Protein AF-T0ZS09-F1 (afdb_monomer_lite)

pLDDT: mean 94.2, std 7.26, range [44.72, 98.56]

Organism: NCBI:txid410659

Structure (mmCIF, N/CA/C/O backbone):
data_AF-T0ZS09-F1
#
_entry.id   AF-T0ZS09-F1
#
loop_
_atom_site.group_PDB
_atom_site.id
_atom_site.type_symbol
_atom_site.label_atom_id
_atom_site.label_alt_id
_atom_site.label_comp_id
_atom_site.label_asym_id
_atom_site.label_entity_id
_atom_site.label_seq_id
_atom_site.pdbx_PDB_ins_code
_atom_site.Cartn_x
_atom_site.Cartn_y
_atom_site.Cartn_z
_atom_site.occupancy
_atom_site.B_iso_or_equiv
_atom_site.auth_seq_id
_atom_site.auth_comp_id
_atom_site.auth_asym_id
_atom_site.auth_atom_id
_atom_site.pdbx_PDB_model_num
ATOM 1 N N . VAL A 1 1 ? 6.793 15.818 32.623 1.00 53.91 1 VAL A N 1
ATOM 2 C CA . VAL A 1 1 ? 6.284 14.570 32.006 1.00 53.91 1 VAL A CA 1
ATOM 3 C C . VAL A 1 1 ? 4.944 14.275 32.657 1.00 53.91 1 VAL A C 1
ATOM 5 O O . VAL A 1 1 ? 4.914 14.221 33.874 1.00 53.91 1 VAL A O 1
ATOM 8 N N . ILE A 1 2 ? 3.844 14.203 31.898 1.00 61.25 2 ILE A N 1
ATOM 9 C CA . ILE A 1 2 ? 2.488 14.094 32.481 1.00 61.25 2 ILE A CA 1
ATOM 10 C C . ILE A 1 2 ? 2.175 12.653 32.954 1.00 61.25 2 ILE A C 1
ATOM 12 O O . ILE A 1 2 ? 1.256 12.464 33.736 1.00 61.25 2 ILE A O 1
ATOM 16 N N . THR A 1 3 ? 2.977 11.644 32.578 1.00 64.19 3 THR A N 1
ATOM 17 C CA . THR A 1 3 ? 2.824 10.238 33.018 1.00 64.19 3 THR A CA 1
ATOM 18 C C . THR A 1 3 ? 4.160 9.475 32.978 1.00 64.19 3 THR A C 1
ATOM 20 O O . THR A 1 3 ? 4.902 9.611 32.004 1.00 64.19 3 THR A O 1
ATOM 23 N N . HIS A 1 4 ? 4.465 8.623 33.964 1.00 81.06 4 HIS A N 1
ATOM 24 C CA . HIS A 1 4 ? 5.639 7.733 33.926 1.00 81.06 4 HIS A CA 1
ATOM 25 C C . HIS A 1 4 ? 5.288 6.360 33.325 1.00 81.06 4 HIS A C 1
ATOM 27 O O . HIS A 1 4 ? 4.384 5.689 33.809 1.00 81.06 4 HIS A O 1
ATOM 33 N N . GLY A 1 5 ? 6.036 5.934 32.300 1.00 87.31 5 GLY A N 1
ATOM 34 C CA . GLY A 1 5 ? 5.881 4.631 31.637 1.00 87.31 5 GLY A CA 1
ATOM 35 C C . GLY A 1 5 ? 5.038 4.686 30.358 1.00 87.31 5 GLY A C 1
ATOM 36 O O . GLY A 1 5 ? 3.997 5.337 30.315 1.00 87.31 5 GLY A O 1
ATOM 37 N N . ILE A 1 6 ? 5.491 3.989 29.308 1.00 87.31 6 ILE A N 1
ATOM 38 C CA . ILE A 1 6 ? 4.851 4.014 27.979 1.00 87.31 6 ILE A CA 1
ATOM 39 C C . ILE A 1 6 ? 3.415 3.483 28.048 1.00 87.31 6 ILE A C 1
ATOM 41 O O . ILE A 1 6 ? 2.504 4.149 27.568 1.00 87.31 6 ILE A O 1
ATOM 45 N N . ASN A 1 7 ? 3.193 2.336 28.697 1.00 89.62 7 ASN A N 1
ATOM 46 C CA . ASN A 1 7 ? 1.853 1.747 28.818 1.00 89.62 7 ASN A CA 1
ATOM 47 C C . ASN A 1 7 ? 0.893 2.689 29.549 1.00 89.62 7 ASN A C 1
ATOM 49 O O . ASN A 1 7 ? -0.185 2.985 29.051 1.00 89.62 7 ASN A O 1
ATOM 53 N N . HIS A 1 8 ? 1.343 3.254 30.671 1.00 88.56 8 HIS A N 1
ATOM 54 C CA . HIS A 1 8 ? 0.538 4.190 31.442 1.00 88.56 8 HIS A CA 1
ATOM 55 C C . HIS A 1 8 ? 0.205 5.463 30.649 1.00 88.56 8 HIS A C 1
ATOM 57 O O . HIS A 1 8 ? -0.913 5.965 30.729 1.00 88.56 8 HIS A O 1
ATOM 63 N N . ALA A 1 9 ? 1.137 5.960 29.828 1.00 91.31 9 ALA A N 1
ATOM 64 C CA . ALA A 1 9 ? 0.857 7.068 28.921 1.00 91.31 9 ALA A CA 1
ATOM 65 C C . ALA A 1 9 ? -0.264 6.718 27.924 1.00 91.31 9 ALA A C 1
ATOM 67 O O . ALA A 1 9 ? -1.176 7.521 27.742 1.00 91.31 9 ALA A O 1
ATOM 68 N N . TYR A 1 10 ? -0.242 5.527 27.318 1.00 88.50 10 TYR A N 1
ATOM 69 C CA . TYR A 1 10 ? -1.320 5.073 26.429 1.00 88.50 10 TYR A CA 1
ATOM 70 C C . TYR A 1 10 ? -2.658 4.914 27.160 1.00 88.50 10 TYR A C 1
ATOM 72 O O . TYR A 1 10 ? -3.688 5.331 26.628 1.00 88.50 10 TYR A O 1
ATOM 80 N N . ASP A 1 11 ? -2.643 4.371 28.376 1.00 89.12 11 ASP A N 1
ATOM 81 C CA . ASP A 1 11 ? -3.849 4.145 29.178 1.00 89.12 11 ASP A CA 1
ATOM 82 C C . ASP A 1 11 ? -4.503 5.452 29.647 1.00 89.12 11 ASP A C 1
ATOM 84 O O . ASP A 1 11 ? -5.718 5.504 29.819 1.00 89.12 11 ASP A O 1
ATOM 88 N N . VAL A 1 12 ? -3.723 6.524 29.817 1.00 91.00 12 VAL A N 1
ATOM 89 C CA . VAL A 1 12 ? -4.242 7.857 30.158 1.00 91.00 12 VAL A CA 1
ATOM 90 C C . VAL A 1 12 ? -4.680 8.614 28.906 1.00 91.00 12 VAL A C 1
ATOM 92 O O . VAL A 1 12 ? -5.813 9.091 28.819 1.00 91.00 12 VAL A O 1
ATOM 95 N N . TRP A 1 13 ? -3.797 8.734 27.912 1.00 91.69 13 TRP A N 1
ATOM 96 C CA . TRP A 1 13 ? -4.051 9.582 26.747 1.00 91.69 13 TRP A CA 1
ATOM 97 C C . TRP A 1 13 ? -5.030 8.963 25.753 1.00 91.69 13 TRP A C 1
ATOM 99 O O . TRP A 1 13 ? -5.804 9.698 25.144 1.00 91.69 13 TRP A O 1
ATOM 109 N N . GLY A 1 14 ? -5.041 7.637 25.597 1.00 90.62 14 GLY A N 1
ATOM 110 C CA . GLY A 1 14 ? -5.945 6.942 24.681 1.00 90.62 14 GLY A CA 1
ATOM 111 C C . GLY A 1 14 ? -7.415 7.248 24.982 1.00 90.62 14 GLY A C 1
ATOM 112 O O . GLY A 1 14 ? -8.078 7.857 24.139 1.00 90.62 14 GLY A O 1
ATOM 113 N N . PRO A 1 15 ? -7.919 6.908 26.186 1.00 91.00 15 PRO A N 1
ATOM 114 C CA . PRO A 1 15 ? -9.286 7.217 26.594 1.00 91.00 15 PRO A CA 1
ATOM 115 C C . PRO A 1 15 ? -9.597 8.717 26.577 1.00 91.00 15 PRO A C 1
ATOM 117 O O . PRO A 1 15 ? -10.685 9.104 26.148 1.00 91.00 15 PRO A O 1
ATOM 120 N N . ALA A 1 16 ? -8.655 9.572 26.999 1.00 92.88 16 ALA A N 1
ATOM 121 C CA . ALA A 1 16 ? -8.853 11.021 27.024 1.00 92.88 16 ALA A CA 1
ATOM 122 C C . ALA A 1 16 ? -9.089 11.592 25.617 1.00 92.88 16 ALA A C 1
ATOM 124 O O . ALA A 1 16 ? -10.059 12.319 25.398 1.00 92.88 16 ALA A O 1
ATOM 125 N N . LEU A 1 17 ? -8.253 11.216 24.645 1.00 93.94 17 LEU A N 1
ATOM 126 C CA . LEU A 1 17 ? -8.378 11.668 23.258 1.00 93.94 17 LEU A CA 1
ATOM 127 C C . LEU A 1 17 ? -9.632 11.103 22.581 1.00 93.94 17 LEU A C 1
ATOM 129 O O . LEU A 1 17 ? -10.321 11.838 21.871 1.00 93.94 17 LEU A O 1
ATOM 133 N N . THR A 1 18 ? -9.975 9.831 22.819 1.00 93.62 18 THR A N 1
ATOM 134 C CA . THR A 1 18 ? -11.220 9.260 22.280 1.00 93.62 18 THR A CA 1
ATOM 135 C C . THR A 1 18 ? -12.452 9.932 22.878 1.00 93.62 18 THR A C 1
ATOM 137 O O . THR A 1 18 ? -13.385 10.235 22.141 1.00 93.62 18 THR A O 1
ATOM 140 N N . SER A 1 19 ? -12.431 10.249 24.176 1.00 93.25 19 SER A N 1
ATOM 141 C CA . SER A 1 19 ? -13.531 10.949 24.855 1.00 93.25 19 SER A CA 1
ATOM 142 C C . SER A 1 19 ? -13.698 12.371 24.325 1.00 93.25 19 SER A C 1
ATOM 144 O O . SER A 1 19 ? -14.804 12.759 23.958 1.00 93.25 19 SER A O 1
ATOM 146 N N . LEU A 1 20 ? -12.595 13.118 24.196 1.00 95.56 20 LEU A N 1
ATOM 147 C CA . LEU A 1 20 ? -12.595 14.470 23.633 1.00 95.56 20 LEU A CA 1
ATOM 148 C C . LEU A 1 20 ? -13.153 14.500 22.201 1.00 95.56 20 LEU A C 1
ATOM 150 O O . LEU A 1 20 ? -13.873 15.422 21.833 1.00 95.56 20 LEU A O 1
ATOM 154 N N . GLY A 1 21 ? -12.840 13.482 21.395 1.00 94.62 21 GLY A N 1
ATOM 155 C CA . GLY A 1 21 ? -13.329 13.351 20.022 1.00 94.62 21 GLY A CA 1
ATOM 156 C C . GLY A 1 21 ? -14.714 12.708 19.877 1.00 94.62 21 GLY A C 1
ATOM 157 O O . GLY A 1 21 ? -15.137 12.478 18.740 1.00 94.62 21 GLY A O 1
ATOM 158 N N . GLY A 1 22 ? -15.389 12.352 20.979 1.00 95.50 22 GLY A N 1
ATOM 159 C CA . GLY A 1 22 ? -16.664 11.626 20.957 1.00 95.50 22 GLY A CA 1
ATOM 160 C C . GLY A 1 22 ? -16.578 10.270 20.245 1.00 95.50 22 GLY A C 1
ATOM 161 O O . GLY A 1 22 ? -17.514 9.864 19.557 1.00 95.50 22 GLY A O 1
ATOM 162 N N . LYS A 1 23 ? -15.424 9.600 20.323 1.00 93.25 23 LYS A N 1
ATOM 163 C CA . LYS A 1 23 ? -15.156 8.314 19.672 1.00 93.25 23 LYS A CA 1
ATOM 164 C C . LYS A 1 23 ? -15.232 7.180 20.682 1.00 93.25 23 LYS A C 1
ATOM 166 O O . LYS A 1 23 ? -14.638 7.243 21.752 1.00 93.25 23 LYS A O 1
ATOM 171 N N . THR A 1 24 ? -15.895 6.100 20.295 1.00 90.44 24 THR A N 1
ATOM 172 C CA . THR A 1 24 ? -15.851 4.834 21.027 1.00 90.44 24 THR A CA 1
ATOM 173 C C . THR A 1 24 ? -14.736 3.978 20.448 1.00 90.44 24 THR A C 1
ATOM 175 O O . THR A 1 24 ? -14.682 3.759 19.237 1.00 90.44 24 THR A O 1
ATOM 178 N N . ARG A 1 25 ? -13.830 3.496 21.303 1.00 87.75 25 ARG A N 1
ATOM 179 C CA . ARG A 1 25 ? -12.799 2.546 20.879 1.00 87.75 25 ARG A CA 1
ATOM 180 C C . ARG A 1 25 ? -13.477 1.238 20.438 1.00 87.75 25 ARG A C 1
ATOM 182 O O . ARG A 1 25 ? -14.275 0.704 21.209 1.00 87.75 25 ARG A O 1
ATOM 189 N N . PRO A 1 26 ? -13.183 0.713 19.237 1.00 89.62 26 PRO A N 1
ATOM 190 C CA . PRO A 1 26 ? -13.730 -0.567 18.809 1.00 89.62 26 PRO A CA 1
ATOM 191 C C . PRO A 1 26 ? -13.148 -1.720 19.640 1.00 89.62 26 PRO A C 1
ATOM 193 O O . PRO A 1 26 ? -12.049 -1.618 20.189 1.00 89.62 26 PRO A O 1
ATOM 196 N N . SER A 1 27 ? -13.887 -2.828 19.716 1.00 92.69 27 SER A N 1
ATOM 197 C CA . SER A 1 27 ? -13.395 -4.079 20.304 1.00 92.69 27 SER A CA 1
ATOM 198 C C . SER A 1 27 ? -12.191 -4.619 19.523 1.00 92.69 27 SER A C 1
ATOM 200 O O . SER A 1 27 ? -12.092 -4.408 18.314 1.00 92.69 27 SER A O 1
ATOM 202 N N . ASN A 1 28 ? -11.326 -5.399 20.177 1.00 90.75 28 ASN A N 1
ATOM 203 C CA . ASN A 1 28 ? -10.265 -6.150 19.492 1.00 90.75 28 ASN A CA 1
ATOM 204 C C . ASN A 1 28 ? -10.828 -7.170 18.481 1.00 90.75 28 ASN A C 1
ATOM 206 O O . ASN A 1 28 ? -10.127 -7.602 17.577 1.00 90.75 28 ASN A O 1
ATOM 210 N N . GLU A 1 29 ? -12.114 -7.504 18.585 1.00 94.19 29 GLU A N 1
ATOM 211 C CA . GLU A 1 29 ? -12.817 -8.395 17.659 1.00 94.19 29 GLU A CA 1
ATOM 212 C C . GLU A 1 29 ? -13.401 -7.667 16.435 1.00 94.19 29 GLU A C 1
ATOM 214 O O . GLU A 1 29 ? -13.995 -8.303 15.568 1.00 94.19 29 GLU A O 1
ATOM 219 N N . ALA A 1 30 ? -13.279 -6.336 16.363 1.00 92.69 30 ALA A N 1
ATOM 220 C CA . ALA A 1 30 ? -14.003 -5.525 15.384 1.00 92.69 30 ALA A CA 1
ATOM 221 C C . ALA A 1 30 ? -13.477 -5.640 13.946 1.00 92.69 30 ALA A C 1
ATOM 223 O O . ALA A 1 30 ? -14.202 -5.285 13.022 1.00 92.69 30 ALA A O 1
ATOM 224 N N . ALA A 1 31 ? -12.238 -6.100 13.752 1.00 91.50 31 ALA A N 1
ATOM 225 C CA . ALA A 1 31 ? -11.641 -6.262 12.429 1.00 91.50 31 ALA A CA 1
ATOM 226 C C . ALA A 1 31 ? -10.579 -7.375 12.426 1.00 91.50 31 ALA A C 1
ATOM 228 O O . ALA A 1 31 ? -9.928 -7.598 13.456 1.00 91.50 31 ALA A O 1
ATOM 229 N N . PRO A 1 32 ? -10.319 -8.030 11.277 1.00 92.56 32 PRO A N 1
ATOM 230 C CA . PRO A 1 32 ? -9.294 -9.068 11.169 1.00 92.56 32 PRO A CA 1
ATOM 231 C C . PRO A 1 32 ? -7.910 -8.619 11.653 1.00 92.56 32 PRO A C 1
ATOM 233 O O . PRO A 1 32 ? -7.224 -9.387 12.324 1.00 92.56 32 PRO A O 1
ATOM 236 N N . VAL A 1 33 ? -7.537 -7.364 11.377 1.00 94.56 33 VAL A N 1
ATOM 237 C CA . VAL A 1 33 ? -6.242 -6.780 11.773 1.00 94.56 33 VAL A CA 1
ATOM 238 C C . VAL A 1 33 ? -6.090 -6.540 13.278 1.00 94.56 33 VAL A C 1
ATOM 240 O O . VAL A 1 33 ? -4.971 -6.370 13.748 1.00 94.56 33 VAL A O 1
ATOM 243 N N . LEU A 1 34 ? -7.192 -6.511 14.033 1.00 94.12 34 LEU A N 1
ATOM 244 C CA . LEU A 1 34 ? -7.174 -6.368 15.494 1.00 94.12 34 LEU A CA 1
ATOM 245 C C . LEU A 1 34 ? -7.189 -7.727 16.205 1.00 94.12 34 LEU A C 1
ATOM 247 O O . LEU A 1 34 ? -6.655 -7.857 17.305 1.00 94.12 34 LEU A O 1
ATOM 251 N N . ARG A 1 35 ? -7.810 -8.724 15.568 1.00 95.62 35 ARG A N 1
ATOM 252 C CA . ARG A 1 35 ? -8.122 -10.021 16.171 1.00 95.62 35 ARG A CA 1
ATOM 253 C C . ARG A 1 35 ? -7.081 -11.095 15.884 1.00 95.62 35 ARG A C 1
ATOM 255 O O . ARG A 1 35 ? -6.846 -11.965 16.720 1.00 95.62 35 ARG A O 1
ATOM 262 N N . TYR A 1 36 ? -6.515 -11.092 14.683 1.00 96.31 36 TYR A N 1
ATOM 263 C CA . TYR A 1 36 ? -5.742 -12.220 14.183 1.00 96.31 36 TYR A CA 1
ATOM 264 C C . TYR A 1 36 ? -4.298 -11.855 13.865 1.00 96.31 36 TYR A C 1
ATOM 266 O O . TYR A 1 36 ? -3.944 -10.698 13.671 1.00 96.31 36 TYR A O 1
ATOM 274 N N . LEU A 1 37 ? -3.461 -12.885 13.747 1.00 96.31 37 LEU A N 1
ATOM 275 C CA . LEU A 1 37 ? -2.149 -12.757 13.131 1.00 96.31 37 LEU A CA 1
ATOM 276 C C . LEU A 1 37 ? -2.312 -12.581 11.612 1.00 96.31 37 LEU A C 1
ATOM 278 O O . LEU A 1 37 ? -3.038 -13.339 10.965 1.00 96.31 37 LEU A O 1
ATOM 282 N N . GLY A 1 38 ? -1.605 -11.614 11.034 1.00 97.00 38 GLY A N 1
ATOM 283 C CA . GLY A 1 38 ? -1.495 -11.440 9.585 1.00 97.00 38 GLY A CA 1
ATOM 284 C C . GLY A 1 38 ? -0.060 -11.522 9.099 1.00 97.00 38 GLY A C 1
ATOM 285 O O . GLY A 1 38 ? 0.885 -11.490 9.888 1.00 97.00 38 GLY A O 1
ATOM 286 N N . TYR A 1 39 ? 0.103 -11.625 7.783 1.00 97.81 39 TYR A N 1
ATOM 287 C CA . TYR A 1 39 ? 1.417 -11.633 7.151 1.00 97.81 39 TYR A CA 1
ATOM 288 C C . TYR A 1 39 ? 1.696 -10.298 6.469 1.00 97.81 39 TYR A C 1
ATOM 290 O O . TYR A 1 39 ? 0.943 -9.897 5.583 1.00 97.81 39 TYR A O 1
ATOM 298 N N . TRP A 1 40 ? 2.787 -9.643 6.866 1.00 97.62 40 TRP A N 1
ATOM 299 C CA . TRP A 1 40 ? 3.154 -8.315 6.383 1.00 97.62 40 TRP A CA 1
ATOM 300 C C . TRP A 1 40 ? 4.321 -8.348 5.407 1.00 97.62 40 TRP A C 1
ATOM 302 O O . TRP A 1 40 ? 5.259 -9.131 5.564 1.00 97.62 40 TRP A O 1
ATOM 312 N N . THR A 1 41 ? 4.261 -7.476 4.401 1.00 97.31 41 THR A N 1
ATOM 313 C CA . THR A 1 41 ? 5.329 -7.281 3.411 1.00 97.31 41 THR A CA 1
ATOM 314 C C . THR A 1 41 ? 5.971 -5.897 3.509 1.00 97.31 41 THR A C 1
ATOM 316 O O . THR A 1 41 ? 6.647 -5.478 2.572 1.00 97.31 41 THR A O 1
ATOM 319 N N . ASP A 1 42 ? 5.771 -5.222 4.642 1.00 93.69 42 ASP A N 1
ATOM 320 C CA . ASP A 1 42 ? 6.284 -3.893 4.989 1.00 93.69 42 ASP A CA 1
ATOM 321 C C . ASP A 1 42 ? 7.806 -3.890 5.238 1.00 93.69 42 ASP A C 1
ATOM 323 O O . ASP A 1 42 ? 8.457 -4.933 5.341 1.00 93.69 42 ASP A O 1
ATOM 327 N N . ASN A 1 43 ? 8.396 -2.703 5.311 1.00 92.38 43 ASN A N 1
ATOM 328 C CA . ASN A 1 43 ? 9.817 -2.454 5.455 1.00 92.38 43 ASN A CA 1
ATOM 329 C C . ASN A 1 43 ? 10.466 -3.289 6.573 1.00 92.38 43 ASN A C 1
ATOM 331 O O . ASN A 1 43 ? 10.132 -3.176 7.749 1.00 92.38 43 ASN A O 1
ATOM 335 N N . GLY A 1 44 ? 11.446 -4.109 6.186 1.00 91.06 44 GLY A N 1
ATOM 336 C CA . GLY A 1 44 ? 12.135 -5.053 7.071 1.00 91.06 44 GLY A CA 1
ATOM 337 C C . GLY A 1 44 ? 11.599 -6.488 7.007 1.00 91.06 44 GLY A C 1
ATOM 338 O O . GLY A 1 44 ? 12.281 -7.404 7.465 1.00 91.06 44 GLY A O 1
ATOM 339 N N . ALA A 1 45 ? 10.435 -6.722 6.393 1.00 95.75 45 ALA A N 1
ATOM 340 C CA . ALA A 1 45 ? 9.918 -8.066 6.160 1.00 95.75 45 ALA A CA 1
ATOM 341 C C . ALA A 1 45 ? 10.686 -8.802 5.048 1.00 95.75 45 ALA A C 1
ATOM 343 O O . ALA A 1 45 ? 11.225 -8.203 4.114 1.00 95.75 45 ALA A O 1
ATOM 344 N N . THR A 1 46 ? 10.667 -10.139 5.096 1.00 96.75 46 THR A N 1
ATOM 345 C CA . THR A 1 46 ? 11.361 -11.008 4.127 1.00 96.75 46 THR A CA 1
ATOM 346 C C . THR A 1 46 ? 10.967 -10.742 2.676 1.00 96.75 46 THR A C 1
ATOM 348 O O . THR A 1 46 ? 11.815 -10.868 1.798 1.00 96.75 46 THR A O 1
ATOM 351 N N . TYR A 1 47 ? 9.706 -10.385 2.415 1.00 97.56 47 TYR A N 1
ATOM 352 C CA . TYR A 1 47 ? 9.204 -10.092 1.071 1.00 97.56 47 TYR A CA 1
ATOM 353 C C . TYR A 1 47 ? 8.860 -8.611 0.876 1.00 97.56 47 TYR A C 1
ATOM 355 O O . TYR A 1 47 ? 7.953 -8.293 0.111 1.00 97.56 47 TYR A O 1
ATOM 363 N N . TYR A 1 48 ? 9.594 -7.699 1.519 1.00 97.06 48 TYR A N 1
ATOM 364 C CA . TYR A 1 48 ? 9.577 -6.272 1.187 1.00 97.06 48 TYR A CA 1
ATOM 365 C C . TYR A 1 48 ? 10.531 -5.977 0.029 1.00 97.06 48 TYR A C 1
ATOM 367 O O . TYR A 1 48 ? 11.744 -6.081 0.163 1.00 97.06 48 TYR A O 1
ATOM 375 N N . TYR A 1 49 ? 9.988 -5.672 -1.147 1.00 96.38 49 TYR A N 1
ATOM 376 C CA . TYR A 1 49 ? 10.710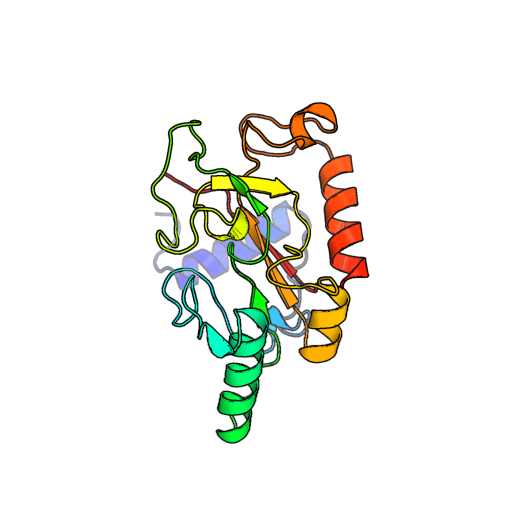 -5.647 -2.428 1.00 96.38 49 TYR A CA 1
ATOM 377 C C . TYR A 1 49 ? 11.570 -6.893 -2.720 1.00 96.38 49 TYR A C 1
ATOM 379 O O . TYR A 1 49 ? 12.464 -6.871 -3.562 1.00 96.38 49 TYR A O 1
ATOM 387 N N . HIS A 1 50 ? 11.256 -8.027 -2.106 1.00 96.56 50 HIS A N 1
ATOM 388 C CA . HIS A 1 50 ? 11.916 -9.302 -2.344 1.00 96.56 50 HIS A CA 1
ATOM 389 C C . HIS A 1 50 ? 10.868 -10.317 -2.791 1.00 96.56 50 HIS A C 1
ATOM 391 O O . HIS A 1 50 ? 9.808 -10.443 -2.187 1.00 96.56 50 HIS A O 1
ATOM 397 N N . PHE A 1 51 ? 11.146 -11.042 -3.873 1.00 97.50 51 PHE A N 1
ATOM 398 C CA . PHE A 1 51 ? 10.244 -12.063 -4.402 1.00 97.50 51 PHE A CA 1
ATOM 399 C C . PHE A 1 51 ? 11.012 -13.098 -5.226 1.00 97.50 51 PHE A C 1
ATOM 401 O O . PHE A 1 51 ? 12.151 -12.867 -5.639 1.00 97.50 51 PHE A O 1
ATOM 408 N N . LYS A 1 52 ? 10.384 -14.245 -5.499 1.00 97.62 52 LYS A N 1
ATOM 409 C CA . LYS A 1 52 ? 10.943 -15.297 -6.356 1.00 97.62 52 LYS A CA 1
ATOM 410 C C . LYS A 1 52 ? 10.580 -14.996 -7.818 1.00 97.62 52 LYS A C 1
ATOM 412 O O . LYS A 1 52 ? 9.410 -15.136 -8.172 1.00 97.62 52 LYS A O 1
ATOM 417 N N . PRO A 1 53 ? 11.538 -14.654 -8.708 1.00 95.75 53 PRO A N 1
ATOM 418 C CA . PRO A 1 53 ? 11.217 -14.190 -10.064 1.00 95.75 53 PRO A CA 1
ATOM 419 C C . PRO A 1 53 ? 10.383 -15.174 -10.887 1.00 95.75 53 PRO A C 1
ATOM 421 O O . PRO A 1 53 ? 9.476 -14.759 -11.596 1.00 95.75 53 PRO A O 1
ATOM 424 N N . LYS A 1 54 ? 10.632 -16.482 -10.732 1.00 97.25 54 LYS A N 1
ATOM 425 C CA . LYS A 1 54 ? 9.878 -17.543 -11.422 1.00 97.25 54 LYS A CA 1
ATOM 426 C C . LYS A 1 54 ? 8.392 -17.589 -11.046 1.00 97.25 54 LYS A C 1
ATOM 428 O O . LYS A 1 54 ? 7.603 -18.126 -11.810 1.00 97.25 54 LYS A O 1
ATOM 433 N N . LEU A 1 55 ? 8.021 -17.071 -9.874 1.00 97.69 55 LEU A N 1
ATOM 434 C CA . LEU A 1 55 ? 6.636 -17.036 -9.396 1.00 97.69 55 LEU A CA 1
ATOM 435 C C . LEU A 1 55 ? 5.990 -15.654 -9.564 1.00 97.69 55 LEU A C 1
ATOM 437 O O . LEU A 1 55 ? 4.778 -15.521 -9.404 1.00 97.69 55 LEU A O 1
ATOM 441 N N . GLY A 1 56 ? 6.794 -14.617 -9.813 1.00 96.75 56 GLY A N 1
ATOM 442 C CA . GLY A 1 56 ? 6.375 -13.234 -9.613 1.00 96.75 56 GLY A CA 1
ATOM 443 C C . GLY A 1 56 ? 6.053 -12.927 -8.146 1.00 96.75 56 GLY A C 1
ATOM 444 O O . GLY A 1 56 ? 6.188 -13.769 -7.253 1.00 96.75 56 GLY A O 1
ATOM 445 N N . TYR A 1 57 ? 5.638 -11.693 -7.880 1.00 97.00 57 TYR A N 1
ATOM 446 C CA . TYR A 1 57 ? 5.384 -11.228 -6.515 1.00 97.00 57 TYR A CA 1
ATOM 447 C C . TYR A 1 57 ? 4.141 -11.886 -5.906 1.00 97.00 57 TYR A C 1
ATOM 449 O O . TYR A 1 57 ? 4.240 -12.566 -4.886 1.00 97.00 57 TYR A O 1
ATOM 457 N N . ALA A 1 58 ? 2.997 -11.791 -6.594 1.00 97.25 58 ALA A N 1
ATOM 458 C CA . ALA A 1 58 ? 1.742 -12.412 -6.174 1.00 97.25 58 ALA A CA 1
ATOM 459 C C . ALA A 1 58 ? 1.900 -13.925 -5.930 1.00 97.25 58 ALA A C 1
ATOM 461 O O . ALA A 1 58 ? 1.505 -14.440 -4.885 1.00 97.25 58 ALA A O 1
ATOM 462 N N . GLY A 1 59 ? 2.559 -14.638 -6.850 1.00 98.19 59 GLY A N 1
ATOM 463 C CA . GLY A 1 59 ? 2.824 -16.069 -6.696 1.00 98.19 59 GLY A CA 1
ATOM 464 C C . GLY A 1 59 ? 3.765 -16.396 -5.533 1.00 98.19 59 GLY A C 1
ATOM 465 O O . GLY A 1 59 ? 3.601 -17.441 -4.901 1.00 98.19 59 GLY A O 1
ATOM 466 N N . THR A 1 60 ? 4.714 -15.508 -5.215 1.00 98.38 60 THR A N 1
ATOM 467 C CA . THR A 1 60 ? 5.598 -15.656 -4.048 1.00 98.38 60 THR A CA 1
ATOM 468 C C . THR A 1 60 ? 4.808 -15.575 -2.746 1.00 98.38 60 THR A C 1
ATOM 470 O O . THR A 1 60 ? 4.939 -16.472 -1.917 1.00 98.38 60 THR A O 1
ATOM 473 N N . ILE A 1 61 ? 3.937 -14.575 -2.590 1.00 97.75 61 ILE A N 1
ATOM 474 C CA . ILE A 1 61 ? 3.125 -14.420 -1.373 1.00 97.75 61 ILE A CA 1
ATOM 475 C C . ILE A 1 61 ? 2.129 -15.578 -1.215 1.00 97.75 61 ILE A C 1
ATOM 477 O O . ILE A 1 61 ? 1.987 -16.136 -0.129 1.00 97.75 61 ILE A O 1
ATOM 481 N N . LEU A 1 62 ? 1.502 -16.037 -2.305 1.00 97.94 62 LEU A N 1
ATOM 482 C CA . LEU A 1 62 ? 0.637 -17.223 -2.258 1.00 97.94 62 LEU A CA 1
ATOM 483 C C . LEU A 1 62 ? 1.411 -18.498 -1.885 1.00 97.94 62 LEU A C 1
ATOM 485 O O . LEU A 1 62 ? 0.864 -19.383 -1.223 1.00 97.94 62 LEU A O 1
ATOM 489 N N . ALA A 1 63 ? 2.669 -18.623 -2.317 1.00 98.44 63 ALA A N 1
ATOM 490 C CA . ALA A 1 63 ? 3.529 -19.733 -1.917 1.00 98.44 63 ALA A CA 1
ATOM 491 C C . ALA A 1 63 ? 3.907 -19.658 -0.433 1.00 98.44 63 ALA A C 1
ATOM 493 O O . ALA A 1 63 ? 3.878 -20.691 0.236 1.00 98.44 63 ALA A O 1
ATOM 494 N N . GLU A 1 64 ? 4.188 -18.462 0.085 1.00 98.06 64 GLU A N 1
ATOM 495 C CA . GLU A 1 64 ? 4.452 -18.242 1.507 1.00 98.06 64 GLU A CA 1
ATOM 496 C C . GLU A 1 64 ? 3.234 -18.587 2.366 1.00 98.06 64 GLU A C 1
ATOM 498 O O . GLU A 1 64 ? 3.344 -19.373 3.304 1.00 98.06 64 GLU A O 1
ATOM 503 N N . LYS A 1 65 ? 2.036 -18.131 1.979 1.00 97.25 65 LYS A N 1
ATOM 504 C CA . LYS A 1 65 ? 0.782 -18.533 2.635 1.00 97.25 65 LYS A CA 1
ATOM 505 C C . LYS A 1 65 ? 0.671 -20.058 2.747 1.00 97.25 65 LYS A C 1
ATOM 507 O O . LYS A 1 65 ? 0.331 -20.587 3.805 1.00 97.25 65 LYS A O 1
ATOM 512 N N . ARG A 1 66 ? 0.929 -20.790 1.653 1.00 97.69 66 ARG A N 1
ATOM 513 C CA . ARG A 1 66 ? 0.877 -22.265 1.660 1.00 97.69 66 ARG A CA 1
ATOM 514 C C . ARG A 1 66 ? 1.927 -22.870 2.592 1.00 97.69 66 ARG A C 1
ATOM 516 O O . ARG A 1 66 ? 1.624 -23.851 3.266 1.00 97.69 66 ARG A O 1
ATOM 523 N N . HIS A 1 67 ? 3.130 -22.299 2.627 1.00 98.12 67 HIS A N 1
ATOM 524 C CA . HIS A 1 67 ? 4.219 -22.728 3.506 1.00 98.12 67 HIS A CA 1
ATOM 525 C C . HIS A 1 67 ? 3.873 -22.546 4.990 1.00 98.12 67 HIS A C 1
ATOM 527 O O . HIS A 1 67 ? 4.068 -23.491 5.758 1.00 98.12 67 HIS A O 1
ATOM 533 N N . LEU A 1 68 ? 3.314 -21.392 5.367 1.00 98.06 68 LEU A N 1
ATOM 534 C CA . LEU A 1 68 ? 2.886 -21.092 6.736 1.00 98.06 68 LEU A CA 1
ATOM 535 C C . LEU A 1 68 ? 1.738 -22.003 7.172 1.00 98.06 68 LEU A C 1
ATOM 537 O O . LEU A 1 68 ? 1.789 -22.599 8.248 1.00 98.06 68 LEU A O 1
ATOM 541 N N . ARG A 1 69 ? 0.753 -22.217 6.290 1.00 96.69 69 ARG A N 1
ATOM 542 C CA . ARG A 1 69 ? -0.346 -23.157 6.542 1.00 96.69 69 ARG A CA 1
ATOM 543 C C . ARG A 1 69 ? 0.157 -24.582 6.773 1.00 96.69 69 ARG A C 1
ATOM 545 O O . ARG A 1 69 ? -0.310 -25.243 7.690 1.00 96.69 69 ARG A O 1
ATOM 552 N N . ALA A 1 70 ? 1.120 -25.051 5.976 1.00 98.31 70 ALA A N 1
ATOM 553 C CA . ALA A 1 70 ? 1.719 -26.379 6.149 1.00 98.31 70 ALA A CA 1
ATOM 554 C C . ALA A 1 70 ? 2.486 -26.533 7.479 1.00 98.31 70 ALA A C 1
ATOM 556 O O . ALA A 1 70 ? 2.757 -27.651 7.904 1.00 98.31 70 ALA A O 1
ATOM 557 N N . ARG A 1 71 ? 2.826 -25.418 8.136 1.00 98.38 71 ARG A N 1
ATOM 558 C CA . ARG A 1 71 ? 3.456 -25.363 9.463 1.00 98.38 71 ARG A CA 1
ATOM 559 C C . ARG A 1 71 ? 2.468 -25.069 10.587 1.00 98.38 71 ARG A C 1
ATOM 561 O O . ARG A 1 71 ? 2.900 -24.848 11.710 1.00 98.38 71 ARG A O 1
ATOM 568 N N . HIS A 1 72 ? 1.168 -25.074 10.295 1.00 97.69 72 HIS A N 1
ATOM 569 C CA . HIS A 1 72 ? 0.115 -24.748 11.256 1.00 97.69 72 HIS A CA 1
ATOM 570 C C . HIS A 1 72 ? 0.250 -23.337 11.852 1.00 97.69 72 HIS A C 1
ATOM 572 O O . HIS A 1 72 ? -0.132 -23.113 12.994 1.00 97.69 72 HIS A O 1
ATOM 578 N N . ILE A 1 73 ? 0.776 -22.376 11.080 1.00 97.88 73 ILE A N 1
ATOM 579 C CA . ILE A 1 73 ? 0.812 -20.958 11.460 1.00 97.88 73 ILE A CA 1
ATOM 580 C C . ILE A 1 73 ? -0.430 -20.277 10.859 1.00 97.88 73 ILE A C 1
ATOM 582 O O . ILE A 1 73 ? -0.502 -20.130 9.631 1.00 97.88 73 ILE A O 1
ATOM 586 N N . PRO A 1 74 ? -1.424 -19.887 11.678 1.00 94.12 74 PRO A N 1
ATOM 587 C CA . PRO A 1 74 ? -2.691 -19.369 11.183 1.00 94.12 74 PRO A CA 1
ATOM 588 C C . PRO A 1 74 ? -2.589 -17.863 10.922 1.00 94.12 74 PRO A C 1
ATOM 590 O O . PRO A 1 74 ? -2.771 -17.046 11.821 1.00 94.12 74 PRO A O 1
ATOM 593 N N . ILE A 1 75 ? -2.295 -17.493 9.676 1.00 97.50 75 ILE A N 1
ATOM 594 C CA . ILE A 1 75 ? -2.466 -16.111 9.212 1.00 97.50 75 ILE A CA 1
ATOM 595 C C . ILE A 1 75 ? -3.874 -15.918 8.641 1.00 97.50 75 ILE A C 1
ATOM 597 O O . ILE A 1 75 ? -4.382 -16.785 7.924 1.00 97.50 75 ILE A O 1
ATOM 601 N N . HIS A 1 76 ? -4.492 -14.778 8.938 1.00 96.81 76 HIS A N 1
ATOM 602 C CA . HIS A 1 76 ? -5.879 -14.480 8.558 1.00 96.81 76 HIS A CA 1
ATOM 603 C C . HIS A 1 76 ? -6.032 -13.249 7.668 1.00 96.81 76 HIS A C 1
ATOM 605 O O . HIS A 1 76 ? -7.144 -12.942 7.255 1.00 96.81 76 HIS A O 1
ATOM 611 N N . TYR A 1 77 ? -4.941 -12.559 7.357 1.00 97.50 77 TYR A N 1
ATOM 612 C CA . TYR A 1 77 ? -4.916 -11.486 6.372 1.00 97.50 77 TYR A CA 1
ATOM 613 C C . TYR A 1 77 ? -3.512 -11.345 5.779 1.00 97.50 77 TYR A C 1
ATOM 615 O O . TYR A 1 77 ? -2.519 -11.771 6.386 1.00 97.50 77 TYR A O 1
ATOM 623 N N . LEU A 1 78 ? -3.441 -10.756 4.586 1.00 97.81 78 LEU A N 1
ATOM 624 C CA . LEU A 1 78 ? -2.188 -10.396 3.924 1.00 97.81 78 LEU A CA 1
ATOM 625 C C . LEU A 1 78 ? -2.103 -8.889 3.800 1.00 97.81 78 LEU A C 1
ATOM 627 O O . LEU A 1 78 ? -3.057 -8.251 3.364 1.00 97.81 78 LEU A O 1
ATOM 631 N N . GLU A 1 79 ? -0.941 -8.341 4.104 1.00 97.88 79 GLU A N 1
ATOM 632 C CA . GLU A 1 79 ? -0.627 -6.968 3.764 1.00 97.88 79 GLU A CA 1
ATOM 633 C C . GLU A 1 79 ? 0.185 -6.904 2.463 1.00 97.88 79 GLU A C 1
ATOM 635 O O . GLU A 1 79 ? 1.083 -7.716 2.219 1.00 97.88 79 GLU A O 1
ATOM 640 N N . LEU A 1 80 ? -0.198 -5.963 1.599 1.00 98.25 80 LEU A N 1
ATOM 641 C CA . LEU A 1 80 ? 0.495 -5.610 0.371 1.00 98.25 80 LEU A CA 1
ATOM 642 C C . LEU A 1 80 ? 1.119 -4.227 0.543 1.00 98.25 80 LEU A C 1
ATOM 644 O O . LEU A 1 80 ? 0.422 -3.209 0.443 1.00 98.25 80 LEU A O 1
ATOM 648 N N . ASP A 1 81 ? 2.435 -4.207 0.731 1.00 96.94 81 ASP A N 1
ATOM 649 C CA . ASP A 1 81 ? 3.163 -2.963 0.934 1.00 96.94 81 ASP A CA 1
ATOM 650 C C . ASP A 1 81 ? 3.303 -2.186 -0.380 1.00 96.94 81 ASP A C 1
ATOM 652 O O . ASP A 1 81 ? 2.879 -2.607 -1.455 1.00 96.94 81 ASP A O 1
ATOM 656 N N . SER A 1 82 ? 3.939 -1.027 -0.331 1.00 96.06 82 SER A N 1
ATOM 657 C CA . SER A 1 82 ? 4.209 -0.102 -1.411 1.00 96.06 82 SER A CA 1
ATOM 658 C C . SER A 1 82 ? 4.657 -0.696 -2.747 1.00 96.06 82 SER A C 1
ATOM 660 O O . SER A 1 82 ? 4.628 0.044 -3.717 1.00 96.06 82 SER A O 1
ATOM 662 N N . TRP A 1 83 ? 5.019 -1.973 -2.876 1.00 96.50 83 TRP A N 1
ATOM 663 C CA . TRP A 1 83 ? 5.331 -2.652 -4.135 1.00 96.50 83 TRP A CA 1
ATOM 664 C C . TRP A 1 83 ? 4.113 -2.969 -5.031 1.00 96.50 83 TRP A C 1
ATOM 666 O O . TRP A 1 83 ? 4.330 -3.219 -6.211 1.00 96.50 83 TRP A O 1
ATOM 676 N N . TRP A 1 84 ? 2.853 -2.937 -4.565 1.00 97.81 84 TRP A N 1
ATOM 677 C CA . TRP A 1 84 ? 1.704 -3.465 -5.345 1.00 97.81 84 TRP A CA 1
ATOM 678 C C . TRP A 1 84 ? 1.117 -2.528 -6.429 1.00 97.81 84 TRP A C 1
ATOM 680 O O . TRP A 1 84 ? 0.390 -2.974 -7.326 1.00 97.81 84 TRP A O 1
ATOM 690 N N . TYR A 1 85 ? 1.453 -1.235 -6.396 1.00 98.12 85 TYR A N 1
ATOM 691 C CA . TYR A 1 85 ? 0.923 -0.196 -7.295 1.00 98.12 85 TYR A CA 1
ATOM 692 C C . TYR A 1 85 ? 2.026 0.647 -7.950 1.00 98.12 85 TYR A C 1
ATOM 694 O O . TYR A 1 85 ? 3.217 0.575 -7.627 1.00 98.12 85 TYR A O 1
ATOM 702 N N . ARG A 1 86 ? 1.612 1.488 -8.900 1.00 97.62 86 ARG A N 1
ATOM 703 C CA . ARG A 1 86 ? 2.500 2.253 -9.782 1.00 97.62 86 ARG A CA 1
ATOM 704 C C . ARG A 1 86 ? 3.014 3.525 -9.107 1.00 97.62 86 ARG A C 1
ATOM 706 O O . ARG A 1 86 ? 2.230 4.382 -8.684 1.00 97.62 86 ARG A O 1
ATOM 713 N N . LYS A 1 87 ? 4.334 3.701 -9.102 1.00 96.31 87 LYS A N 1
ATOM 714 C CA . LYS A 1 87 ? 5.024 4.858 -8.516 1.00 96.31 87 LYS A CA 1
ATOM 715 C C . LYS A 1 87 ? 5.915 5.556 -9.535 1.00 96.31 87 LYS A C 1
ATOM 717 O O . LYS A 1 87 ? 6.209 5.018 -10.604 1.00 96.31 87 LYS A O 1
ATOM 722 N N . ASP A 1 88 ? 6.344 6.769 -9.212 1.00 95.44 88 ASP A N 1
ATOM 723 C CA . ASP A 1 88 ? 7.417 7.428 -9.955 1.00 95.44 88 ASP A CA 1
ATOM 724 C C . ASP A 1 88 ? 8.791 7.199 -9.305 1.00 95.44 88 ASP A C 1
ATOM 726 O O . ASP A 1 88 ? 8.935 6.419 -8.371 1.00 95.44 88 ASP A O 1
ATOM 730 N N . SER A 1 89 ? 9.832 7.839 -9.838 1.00 95.44 89 SER A N 1
ATOM 731 C CA . SER A 1 89 ? 11.205 7.721 -9.328 1.00 95.44 89 SER A CA 1
ATOM 732 C C . SER A 1 89 ? 11.631 8.921 -8.478 1.00 95.44 89 SER A C 1
ATOM 734 O O . SER A 1 89 ? 12.829 9.184 -8.396 1.00 95.44 89 SER A O 1
ATOM 736 N N . THR A 1 90 ? 10.702 9.700 -7.910 1.00 92.88 90 THR A N 1
ATOM 737 C CA . THR A 1 90 ? 11.047 10.901 -7.131 1.00 92.88 90 THR A CA 1
ATOM 738 C C . THR A 1 90 ? 10.580 10.820 -5.685 1.00 92.88 90 THR A C 1
ATOM 740 O O . THR A 1 90 ? 9.509 10.297 -5.397 1.00 92.88 90 THR A O 1
ATOM 743 N N . ASN A 1 91 ? 11.390 11.333 -4.759 1.00 91.50 91 ASN A N 1
ATOM 744 C CA . ASN A 1 91 ? 10.976 11.489 -3.364 1.00 91.50 91 ASN A CA 1
ATOM 745 C C . ASN A 1 91 ? 9.917 12.601 -3.218 1.00 91.50 91 ASN A C 1
ATOM 747 O O . ASN A 1 91 ? 9.607 13.307 -4.180 1.00 91.50 91 ASN A O 1
ATOM 751 N N . TYR A 1 92 ? 9.383 12.799 -2.012 1.00 88.81 92 TYR A N 1
ATOM 752 C CA . TYR A 1 92 ? 8.360 13.820 -1.736 1.00 88.81 92 TYR A CA 1
ATOM 753 C C . TYR A 1 92 ? 8.797 15.264 -2.087 1.00 88.81 92 TYR A C 1
ATOM 755 O O . TYR A 1 92 ? 7.965 16.108 -2.431 1.00 88.81 92 TYR A O 1
ATOM 763 N N . LEU A 1 93 ? 10.106 15.552 -2.114 1.00 88.50 93 LEU A N 1
ATOM 764 C CA . LEU A 1 93 ? 10.653 16.839 -2.569 1.00 88.50 93 LEU A CA 1
ATOM 765 C C . LEU A 1 93 ? 10.684 16.979 -4.103 1.00 88.50 93 LEU A C 1
ATOM 767 O O . LEU A 1 93 ? 10.798 18.093 -4.617 1.00 88.50 93 LEU A O 1
ATOM 771 N N . GLY A 1 94 ? 10.518 15.888 -4.852 1.00 87.44 94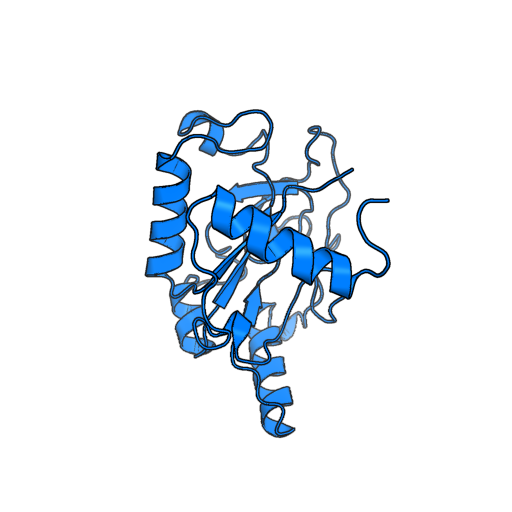 GLY A N 1
ATOM 772 C CA . GLY A 1 94 ? 10.605 15.840 -6.314 1.00 87.44 94 GLY A CA 1
ATOM 773 C C . GLY A 1 94 ? 12.008 15.527 -6.847 1.00 87.44 94 GLY A C 1
ATOM 774 O O . GLY A 1 94 ? 12.234 15.615 -8.054 1.00 87.44 94 GLY A O 1
ATOM 775 N N . LYS A 1 95 ? 12.957 15.148 -5.981 1.00 91.25 95 LYS A N 1
ATOM 776 C CA . LYS A 1 95 ? 14.314 14.747 -6.383 1.00 91.25 95 LYS 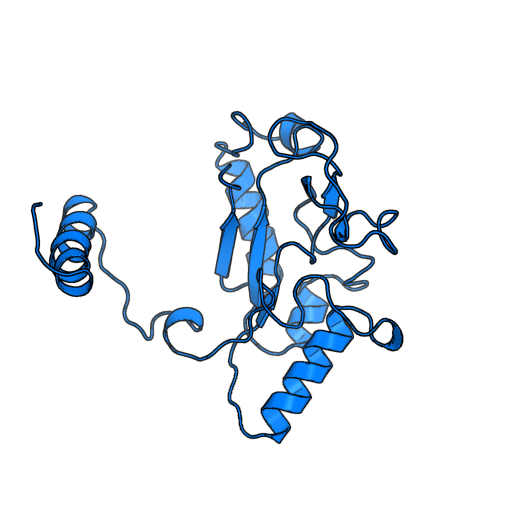A CA 1
ATOM 777 C C . LYS A 1 95 ? 14.335 13.272 -6.779 1.00 91.25 95 LYS A C 1
ATOM 779 O O . LYS A 1 95 ? 13.644 12.462 -6.163 1.00 91.25 95 LYS A O 1
ATOM 784 N N . LYS A 1 96 ? 15.139 12.911 -7.787 1.00 93.75 96 LYS A N 1
ATOM 785 C CA . LYS A 1 96 ? 15.309 11.513 -8.218 1.00 93.75 96 LYS A CA 1
ATOM 786 C C . LYS A 1 96 ? 15.813 10.666 -7.043 1.00 93.75 96 LYS A C 1
ATOM 788 O O . LYS A 1 96 ? 16.829 10.996 -6.439 1.00 93.75 96 LYS A O 1
ATOM 793 N N . ALA A 1 97 ? 15.101 9.589 -6.744 1.00 92.44 97 ALA A N 1
ATOM 794 C CA . ALA A 1 97 ? 15.447 8.623 -5.711 1.00 92.44 97 ALA A CA 1
ATOM 795 C C . ALA A 1 97 ? 16.036 7.353 -6.337 1.00 92.44 97 ALA A C 1
ATOM 797 O O . ALA A 1 97 ? 15.790 7.049 -7.510 1.00 92.44 97 ALA A O 1
ATOM 798 N N . ARG A 1 98 ? 16.810 6.601 -5.548 1.00 93.06 98 ARG A N 1
ATOM 799 C CA . ARG A 1 98 ? 17.262 5.262 -5.946 1.00 93.06 98 ARG A CA 1
ATOM 800 C C . ARG A 1 98 ? 16.043 4.332 -6.050 1.00 93.06 98 ARG A C 1
ATOM 802 O O . ARG A 1 98 ? 15.146 4.455 -5.220 1.00 93.06 98 ARG A O 1
ATOM 809 N N . PRO A 1 99 ? 15.962 3.446 -7.056 1.00 93.69 99 PRO A N 1
ATOM 810 C CA . PRO A 1 99 ? 14.859 2.493 -7.160 1.00 93.69 99 PRO A CA 1
ATOM 811 C C . PRO A 1 99 ? 14.888 1.501 -5.991 1.00 93.69 99 PRO A C 1
ATOM 813 O O . PRO A 1 99 ? 15.959 1.191 -5.473 1.00 93.69 99 PRO A O 1
ATOM 816 N N . MET A 1 100 ? 13.720 0.968 -5.621 1.00 94.19 100 MET A N 1
ATOM 817 C CA . MET A 1 100 ? 13.629 -0.081 -4.599 1.00 94.19 100 MET A CA 1
ATOM 818 C C . MET A 1 100 ? 14.226 -1.392 -5.112 1.00 94.19 100 MET A C 1
ATOM 820 O O . MET A 1 100 ? 14.894 -2.108 -4.375 1.00 94.19 100 MET A O 1
ATOM 824 N N . LEU A 1 101 ? 14.038 -1.671 -6.408 1.00 95.19 101 LEU A N 1
ATOM 825 C CA . LEU A 1 101 ? 14.658 -2.798 -7.097 1.00 95.19 101 LEU A CA 1
ATOM 826 C C . LEU A 1 101 ? 15.348 -2.338 -8.386 1.00 95.19 101 LEU A C 1
ATOM 828 O O . LEU A 1 101 ? 14.686 -2.254 -9.422 1.00 95.19 101 LEU A O 1
ATOM 832 N N . PRO A 1 102 ? 16.675 -2.097 -8.371 1.00 94.69 102 PRO A N 1
ATOM 833 C CA . PRO A 1 102 ? 17.418 -1.640 -9.549 1.00 94.69 102 PRO A CA 1
ATOM 834 C C . PRO A 1 102 ? 17.208 -2.512 -10.794 1.00 94.69 102 PRO A C 1
ATOM 836 O O . PRO A 1 102 ? 16.959 -1.998 -11.878 1.00 94.69 102 PRO A O 1
ATOM 839 N N . LYS A 1 103 ? 17.189 -3.844 -10.636 1.00 95.19 103 LYS A N 1
ATOM 840 C CA . LYS A 1 103 ? 16.954 -4.793 -11.742 1.00 95.19 103 LYS A CA 1
ATOM 841 C C . LYS A 1 103 ? 15.597 -4.604 -12.441 1.00 95.19 103 LYS A C 1
ATOM 843 O O . LYS A 1 103 ? 15.452 -4.952 -13.610 1.00 95.19 103 LYS A O 1
ATOM 848 N N . TYR A 1 104 ? 14.608 -4.069 -11.732 1.00 95.00 104 TYR A N 1
ATOM 849 C CA . TYR A 1 104 ? 13.243 -3.895 -12.223 1.00 95.00 104 TYR A CA 1
ATOM 850 C C . TYR A 1 104 ? 12.866 -2.417 -12.3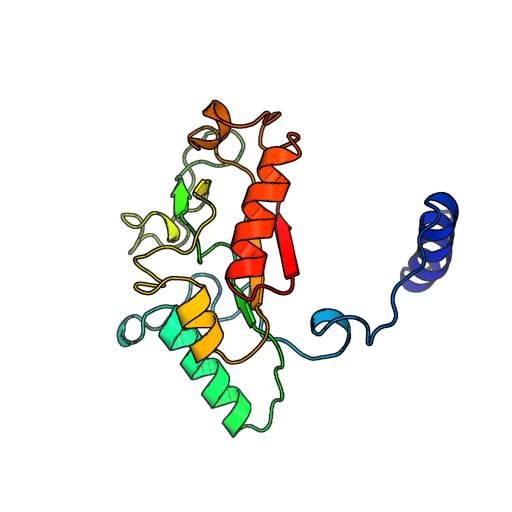75 1.00 95.00 104 TYR A C 1
ATOM 852 O O . TYR A 1 104 ? 11.689 -2.117 -12.510 1.00 95.00 104 TYR A O 1
ATOM 860 N N . GLU A 1 105 ? 13.823 -1.480 -12.401 1.00 93.00 105 GLU A N 1
ATOM 861 C CA . GLU A 1 105 ? 13.529 -0.033 -12.395 1.00 93.00 105 GLU A CA 1
ATOM 862 C C . GLU A 1 105 ? 12.701 0.466 -13.595 1.00 93.00 105 GLU A C 1
ATOM 864 O O . GLU A 1 105 ? 12.023 1.496 -13.511 1.00 93.00 105 GLU A O 1
ATOM 869 N N . HIS A 1 106 ? 12.724 -0.282 -14.703 1.00 93.38 106 HIS A N 1
ATOM 870 C CA . HIS A 1 106 ? 11.884 -0.045 -15.877 1.00 93.38 106 HIS A CA 1
ATOM 871 C C . HIS A 1 106 ? 10.389 -0.239 -15.569 1.00 93.38 106 HIS A C 1
ATOM 873 O O . HIS A 1 106 ? 9.535 0.315 -16.260 1.00 93.38 106 HIS A O 1
ATOM 879 N N . GLN A 1 107 ? 10.066 -0.977 -14.508 1.00 94.88 107 GLN A N 1
ATOM 880 C CA . GLN A 1 107 ? 8.713 -1.220 -14.034 1.00 94.88 107 GLN A CA 1
ATOM 881 C C . GLN A 1 107 ? 8.362 -0.209 -12.945 1.00 94.88 107 GLN A C 1
ATOM 883 O O . GLN A 1 107 ? 9.093 -0.002 -11.978 1.00 94.88 107 GLN A O 1
ATOM 888 N N . ASP A 1 108 ? 7.224 0.453 -13.092 1.00 94.94 108 ASP A N 1
ATOM 889 C CA . ASP A 1 108 ? 6.830 1.559 -12.219 1.00 94.94 108 ASP A CA 1
ATOM 890 C C . ASP A 1 108 ? 6.496 1.153 -10.779 1.00 94.94 108 ASP A C 1
ATOM 892 O O . ASP A 1 108 ? 6.619 1.966 -9.863 1.00 94.94 108 ASP A O 1
ATOM 896 N N . TRP A 1 109 ? 6.136 -0.104 -10.547 1.00 95.44 109 TRP A N 1
ATOM 897 C CA . TRP A 1 109 ? 5.927 -0.633 -9.204 1.00 95.44 109 TRP A CA 1
ATOM 898 C C . TRP A 1 109 ? 7.237 -0.850 -8.426 1.00 95.44 109 TRP A C 1
ATOM 900 O O . TRP A 1 109 ? 7.220 -0.825 -7.201 1.00 95.44 109 TRP A O 1
ATOM 910 N N . ALA A 1 110 ? 8.377 -1.002 -9.102 1.00 96.12 110 ALA A N 1
ATOM 911 C CA . ALA A 1 110 ? 9.685 -1.248 -8.480 1.00 96.12 110 ALA A CA 1
ATOM 912 C C . ALA A 1 110 ? 10.448 0.043 -8.114 1.00 96.12 110 ALA A C 1
ATOM 914 O O . ALA A 1 110 ? 11.573 0.008 -7.601 1.00 96.12 110 ALA A O 1
ATOM 915 N N . LYS A 1 111 ? 9.859 1.204 -8.410 1.00 95.75 111 LYS A N 1
ATOM 916 C CA . LYS A 1 111 ? 10.439 2.521 -8.130 1.00 95.75 111 LYS A CA 1
ATOM 917 C C . LYS A 1 111 ? 10.184 2.937 -6.680 1.00 95.75 111 LYS A C 1
ATOM 919 O O . LYS A 1 111 ? 9.300 2.409 -6.022 1.00 95.75 111 LYS A O 1
ATOM 924 N N . PHE A 1 112 ? 10.941 3.913 -6.188 1.00 94.06 112 PHE A N 1
ATOM 925 C CA . PHE A 1 112 ? 10.802 4.420 -4.817 1.00 94.06 112 PHE A CA 1
ATOM 926 C C . PHE A 1 112 ? 9.647 5.408 -4.617 1.00 94.06 112 PHE A C 1
ATOM 928 O O . PHE A 1 112 ? 9.138 5.529 -3.514 1.00 94.06 112 PHE A O 1
ATOM 935 N N . GLY A 1 113 ? 9.270 6.183 -5.625 1.00 95.06 113 GLY A N 1
ATOM 936 C CA . GLY A 1 113 ? 8.569 7.445 -5.411 1.00 95.06 113 GLY A CA 1
ATOM 937 C C . GLY A 1 113 ? 7.101 7.364 -4.995 1.00 95.06 113 GLY A C 1
ATOM 938 O O . GLY A 1 113 ? 6.589 6.337 -4.552 1.00 95.06 113 GLY A O 1
ATOM 939 N N . GLY A 1 114 ? 6.412 8.492 -5.141 1.00 95.75 114 GLY A N 1
ATOM 940 C CA . GLY A 1 114 ? 5.011 8.621 -4.744 1.00 95.75 114 GLY A CA 1
ATOM 941 C C . GLY A 1 114 ? 4.050 7.907 -5.695 1.00 95.75 114 GLY A C 1
ATOM 942 O O . GLY A 1 114 ? 4.396 7.555 -6.828 1.00 95.75 114 GLY A O 1
ATOM 943 N N . VAL A 1 115 ? 2.808 7.740 -5.247 1.00 97.19 115 VAL A N 1
ATOM 944 C CA . VAL A 1 115 ? 1.706 7.164 -6.024 1.00 97.19 115 VAL A CA 1
ATOM 945 C C . VAL A 1 115 ? 1.487 7.973 -7.300 1.00 97.19 115 VAL A C 1
ATOM 947 O O . VAL A 1 115 ? 1.254 9.181 -7.247 1.00 97.19 115 VAL A O 1
ATOM 950 N N . THR A 1 116 ? 1.495 7.295 -8.449 1.00 97.00 116 THR A N 1
ATOM 951 C CA . THR A 1 116 ? 1.016 7.877 -9.717 1.00 97.00 116 THR A CA 1
ATOM 952 C C . THR A 1 116 ? -0.368 7.356 -10.077 1.00 97.00 116 THR A C 1
ATOM 954 O O . THR A 1 116 ? -1.201 8.112 -10.557 1.00 97.00 116 THR A O 1
ATOM 957 N N . HIS A 1 117 ? -0.631 6.075 -9.828 1.00 96.50 117 HIS A N 1
ATOM 958 C CA . HIS A 1 117 ? -1.940 5.457 -10.008 1.00 96.50 117 HIS A CA 1
ATOM 959 C C . HIS A 1 117 ? -2.151 4.475 -8.867 1.00 96.50 117 HIS A C 1
ATOM 961 O O . HIS A 1 117 ? -1.354 3.550 -8.698 1.00 96.50 117 HIS A O 1
ATOM 967 N N . TYR A 1 118 ? -3.221 4.669 -8.106 1.00 97.69 118 TYR A N 1
ATOM 968 C CA . TYR A 1 118 ? -3.547 3.837 -6.958 1.00 97.69 118 TYR A CA 1
ATOM 969 C C . TYR A 1 118 ? -4.527 2.731 -7.344 1.00 97.69 118 TYR A C 1
ATOM 971 O O . TYR A 1 118 ? -5.690 2.715 -6.965 1.00 97.69 118 TYR A O 1
ATOM 979 N N . THR A 1 119 ? -4.042 1.848 -8.209 1.00 97.69 119 THR A N 1
ATOM 980 C CA . THR A 1 119 ? -4.716 0.621 -8.644 1.00 97.69 119 THR A CA 1
ATOM 981 C C . THR A 1 119 ? -3.651 -0.456 -8.795 1.00 97.69 119 THR A C 1
ATOM 983 O O . THR A 1 119 ? -2.462 -0.136 -8.939 1.00 97.69 119 THR A O 1
ATOM 986 N N . ALA A 1 120 ? -4.055 -1.723 -8.769 1.00 97.94 120 ALA A N 1
ATOM 987 C CA . ALA A 1 120 ? -3.105 -2.820 -8.837 1.00 97.94 120 ALA A CA 1
ATOM 988 C C . ALA A 1 120 ? -2.305 -2.765 -10.137 1.00 97.94 120 ALA A C 1
ATOM 990 O O . ALA A 1 120 ? -2.854 -2.634 -11.236 1.00 97.94 120 ALA A O 1
ATOM 991 N N . SER A 1 121 ? -0.982 -2.860 -10.007 1.00 97.62 121 SER A N 1
ATOM 992 C CA . SER A 1 121 ? -0.096 -2.928 -11.162 1.00 97.62 121 SER A CA 1
ATOM 993 C C . SER A 1 121 ? -0.470 -4.139 -12.014 1.00 97.62 121 SER A C 1
ATOM 995 O O . SER A 1 121 ? -0.357 -5.272 -11.553 1.00 97.62 121 SER A O 1
ATOM 997 N N . ARG A 1 122 ? -0.854 -3.927 -13.279 1.00 95.88 122 ARG A N 1
ATOM 998 C CA . ARG A 1 122 ? -1.183 -5.025 -14.209 1.00 95.88 122 ARG A CA 1
ATOM 999 C C . ARG A 1 122 ? 0.002 -5.953 -14.490 1.00 95.88 122 ARG A C 1
ATOM 1001 O O . ARG A 1 122 ? -0.208 -7.071 -14.937 1.00 95.88 122 ARG A O 1
ATOM 1008 N N . HIS A 1 123 ? 1.234 -5.514 -14.225 1.00 95.38 123 HIS A N 1
ATOM 1009 C CA . HIS A 1 123 ? 2.396 -6.398 -14.305 1.00 95.38 123 HIS A CA 1
ATOM 1010 C C . HIS A 1 123 ? 2.402 -7.423 -13.161 1.00 95.38 123 HIS A C 1
ATOM 1012 O O . HIS A 1 123 ? 2.696 -8.593 -13.374 1.00 95.38 123 HIS A O 1
ATOM 1018 N N . LEU A 1 124 ? 2.063 -6.981 -11.949 1.00 97.25 124 LEU A N 1
ATOM 1019 C CA . LEU A 1 124 ? 2.049 -7.822 -10.751 1.00 97.25 124 LEU A CA 1
ATOM 1020 C C . LEU A 1 124 ? 0.755 -8.630 -10.622 1.00 97.25 124 LEU A C 1
ATOM 1022 O O . LEU A 1 124 ? 0.778 -9.780 -10.191 1.00 97.25 124 LEU A O 1
ATOM 1026 N N . PHE A 1 125 ? -0.358 -8.022 -11.031 1.00 97.81 125 PHE A N 1
ATOM 1027 C CA . PHE A 1 125 ? -1.710 -8.556 -10.949 1.00 97.81 125 PHE A CA 1
ATOM 1028 C C . PHE A 1 125 ? -2.389 -8.436 -12.324 1.00 97.81 125 PHE A C 1
ATOM 1030 O O . PHE A 1 125 ? -3.218 -7.546 -12.535 1.00 97.81 125 PHE A O 1
ATOM 1037 N N . PRO A 1 126 ? -2.068 -9.316 -13.292 1.00 96.56 126 PRO A N 1
ATOM 1038 C CA . PRO A 1 126 ? -2.588 -9.216 -14.662 1.00 96.56 126 PRO A CA 1
ATOM 1039 C C . PRO A 1 126 ? -4.116 -9.229 -14.762 1.00 96.56 126 PRO A C 1
ATOM 1041 O O . PRO A 1 126 ? -4.681 -8.652 -15.688 1.00 96.56 126 PRO A O 1
ATOM 1044 N N . LYS A 1 127 ? -4.781 -9.862 -13.788 1.00 97.38 127 LYS A N 1
ATOM 1045 C CA . LYS A 1 127 ? -6.243 -9.955 -13.678 1.00 97.38 127 LYS A CA 1
ATOM 1046 C C . LYS A 1 127 ? -6.849 -8.971 -12.661 1.00 97.38 127 LYS A C 1
ATOM 1048 O O . LYS A 1 127 ? -8.022 -9.098 -12.337 1.00 97.38 127 LYS A O 1
ATOM 1053 N N . GLY A 1 128 ? -6.073 -8.004 -12.167 1.00 97.25 128 GLY A N 1
ATOM 1054 C CA . GLY A 1 128 ? -6.516 -7.033 -11.161 1.00 97.25 128 GLY A CA 1
ATOM 1055 C C . GLY A 1 128 ? -6.446 -7.547 -9.720 1.00 97.25 128 GLY A C 1
ATOM 1056 O O . GLY A 1 128 ? -6.092 -8.703 -9.474 1.00 97.25 128 GLY A O 1
ATOM 1057 N N . LEU A 1 129 ? -6.751 -6.653 -8.774 1.00 97.94 129 LEU A N 1
ATOM 1058 C CA . LEU A 1 129 ? -6.635 -6.922 -7.339 1.00 97.94 129 LEU A CA 1
ATOM 1059 C C . LEU A 1 129 ? -7.714 -7.893 -6.856 1.00 97.94 129 LEU A C 1
ATOM 1061 O O . LEU A 1 129 ? -7.375 -8.862 -6.196 1.00 97.94 129 LEU A O 1
ATOM 1065 N N . GLU A 1 130 ? -8.964 -7.717 -7.280 1.00 97.50 130 GLU A N 1
ATOM 1066 C CA . GLU A 1 130 ? -10.085 -8.617 -6.962 1.00 97.50 130 GLU A CA 1
ATOM 1067 C C . GLU A 1 130 ? -9.795 -10.088 -7.342 1.00 97.50 130 GLU A C 1
ATOM 1069 O O . GLU A 1 130 ? -10.080 -11.028 -6.601 1.00 97.50 130 GLU A O 1
ATOM 1074 N N . ALA A 1 131 ? -9.162 -10.329 -8.496 1.00 97.81 131 ALA A N 1
ATOM 1075 C CA . ALA A 1 131 ? -8.773 -11.683 -8.885 1.00 97.81 131 ALA A CA 1
ATOM 1076 C C . ALA A 1 131 ? -7.662 -12.264 -8.000 1.00 97.81 131 ALA A C 1
ATOM 1078 O O . ALA A 1 131 ? -7.570 -13.488 -7.876 1.00 97.81 131 ALA A O 1
ATOM 1079 N N . PHE A 1 132 ? -6.801 -11.416 -7.436 1.00 98.06 132 PHE A N 1
ATOM 1080 C CA . PHE A 1 132 ? -5.799 -11.830 -6.464 1.00 98.06 132 PHE A CA 1
ATOM 1081 C C 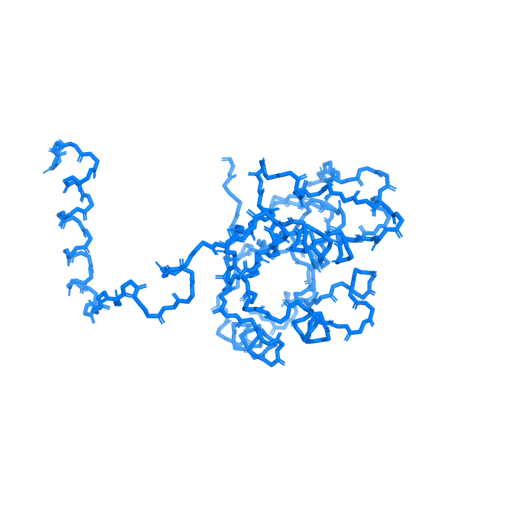. PHE A 1 132 ? -6.413 -12.047 -5.083 1.00 98.06 132 PHE A C 1
ATOM 1083 O O . PHE A 1 132 ? -6.101 -13.065 -4.480 1.00 98.06 132 PHE A O 1
ATOM 1090 N N . ASP A 1 133 ? -7.321 -11.181 -4.634 1.00 97.00 133 ASP A N 1
ATOM 1091 C CA . ASP A 1 133 ? -8.102 -11.356 -3.406 1.00 97.00 133 ASP A CA 1
ATOM 1092 C C . ASP A 1 133 ? -8.791 -12.730 -3.384 1.00 97.00 133 ASP A C 1
ATOM 1094 O O . ASP A 1 133 ? -8.526 -13.543 -2.501 1.00 97.00 133 ASP A O 1
ATOM 1098 N N . ARG A 1 134 ? -9.516 -13.092 -4.453 1.00 97.44 134 ARG A N 1
ATOM 1099 C CA . ARG A 1 134 ? -10.118 -14.434 -4.595 1.00 97.44 134 ARG A CA 1
ATOM 1100 C C . ARG A 1 134 ? -9.111 -15.585 -4.509 1.00 97.44 134 ARG A C 1
ATOM 1102 O O . ARG A 1 134 ? -9.427 -16.642 -3.970 1.00 97.44 134 ARG A O 1
ATOM 1109 N N . GLN A 1 135 ? -7.909 -15.417 -5.063 1.00 97.06 135 GLN A N 1
ATOM 1110 C CA . GLN A 1 135 ? -6.851 -16.438 -4.992 1.00 97.06 135 GLN A CA 1
ATOM 1111 C C . GLN A 1 135 ? -6.219 -16.514 -3.600 1.00 97.06 135 GLN A C 1
ATOM 1113 O O . GLN A 1 135 ? -5.877 -17.600 -3.123 1.00 97.06 135 GLN A O 1
ATOM 1118 N N . ALA A 1 136 ? -6.040 -15.360 -2.962 1.00 95.94 136 ALA A N 1
ATOM 1119 C CA . ALA A 1 136 ? -5.532 -15.235 -1.613 1.00 95.94 136 ALA A CA 1
ATOM 1120 C C . ALA A 1 136 ? -6.540 -15.780 -0.604 1.00 95.94 136 ALA A C 1
ATOM 1122 O O . ALA A 1 136 ? -6.110 -16.392 0.368 1.00 95.94 136 ALA A O 1
ATOM 1123 N N . GLY A 1 137 ? -7.844 -15.635 -0.844 1.00 96.19 137 GLY A N 1
ATOM 1124 C CA . GLY A 1 137 ? -8.920 -16.151 -0.002 1.00 96.19 137 GLY A CA 1
ATOM 1125 C C . GLY A 1 137 ? -8.801 -15.698 1.452 1.00 96.19 137 GLY A C 1
ATOM 1126 O O . GLY A 1 137 ? -9.008 -16.510 2.353 1.00 96.19 137 GLY A O 1
ATOM 1127 N N . MET A 1 138 ? -8.341 -14.465 1.676 1.00 94.38 138 MET A N 1
ATOM 1128 C CA . MET A 1 138 ? -8.296 -13.810 2.981 1.00 94.38 138 MET A CA 1
ATOM 1129 C C . MET A 1 138 ? -8.242 -12.289 2.801 1.00 94.38 138 MET A C 1
ATOM 1131 O O . MET A 1 138 ? -7.689 -11.850 1.791 1.00 94.38 138 MET A O 1
ATOM 1135 N N . PRO A 1 139 ? -8.739 -11.517 3.784 1.00 95.94 139 PRO A N 1
ATOM 1136 C CA . PRO A 1 139 ? -8.692 -10.063 3.779 1.00 95.94 139 PRO A CA 1
ATOM 1137 C C . PRO A 1 139 ? -7.333 -9.487 3.381 1.00 95.94 139 PRO A C 1
ATOM 1139 O O . PRO A 1 139 ? -6.278 -9.971 3.813 1.00 95.94 139 PRO A O 1
ATOM 1142 N N . LEU A 1 140 ? -7.379 -8.416 2.592 1.00 98.00 140 LEU A N 1
ATOM 1143 C CA . LEU A 1 140 ? -6.200 -7.656 2.203 1.00 98.00 140 LEU A CA 1
ATOM 1144 C C . LEU A 1 140 ? -6.088 -6.361 3.006 1.00 98.00 140 LEU A C 1
ATOM 1146 O O . LEU A 1 140 ? -7.039 -5.589 3.126 1.00 98.00 140 LEU A O 1
ATOM 1150 N N . VAL A 1 141 ? -4.882 -6.101 3.492 1.00 98.25 141 VAL A N 1
ATOM 1151 C CA . VAL A 1 141 ? -4.429 -4.789 3.948 1.00 98.25 141 VAL A CA 1
ATOM 1152 C C . VAL A 1 141 ? -3.550 -4.220 2.843 1.00 98.25 141 VAL A C 1
ATOM 1154 O O . VAL A 1 141 ? -2.733 -4.945 2.278 1.00 98.25 141 VAL A O 1
ATOM 1157 N N . VAL A 1 142 ? -3.709 -2.950 2.488 1.00 98.44 142 VAL A N 1
ATOM 1158 C CA . VAL A 1 142 ? -2.913 -2.356 1.408 1.00 98.44 142 VAL A CA 1
ATOM 1159 C C . VAL A 1 142 ? -2.294 -1.031 1.809 1.00 98.44 142 VAL A C 1
ATOM 1161 O O . VAL A 1 142 ? -2.945 -0.149 2.366 1.00 98.44 142 VAL A O 1
ATOM 1164 N N . HIS A 1 143 ? -1.028 -0.881 1.452 1.00 97.62 143 HIS A N 1
ATOM 1165 C CA . HIS A 1 143 ? -0.254 0.329 1.655 1.00 97.62 143 HIS A CA 1
ATOM 1166 C C . HIS A 1 143 ? -0.512 1.361 0.548 1.00 97.62 143 HIS A C 1
ATOM 1168 O O . HIS A 1 143 ? -0.637 1.016 -0.631 1.00 97.62 143 HIS A O 1
ATOM 1174 N N . GLY A 1 144 ? -0.503 2.651 0.881 1.00 96.19 144 GLY A N 1
ATOM 1175 C CA . GLY A 1 144 ? -0.456 3.780 -0.044 1.00 96.19 144 GLY A CA 1
ATOM 1176 C C . GLY A 1 144 ? 0.568 4.826 0.383 1.00 96.19 144 GLY A C 1
ATOM 1177 O O . GLY A 1 144 ? 0.517 5.339 1.490 1.00 96.19 144 GLY A O 1
ATOM 1178 N N . ARG A 1 145 ? 1.509 5.154 -0.510 1.00 95.44 145 ARG A N 1
ATOM 1179 C CA . ARG A 1 145 ? 2.463 6.263 -0.323 1.00 95.44 145 ARG A CA 1
ATOM 1180 C C . ARG A 1 145 ? 1.770 7.610 -0.536 1.00 95.44 145 ARG A C 1
ATOM 1182 O O . ARG A 1 145 ? 0.649 7.691 -1.042 1.00 95.44 145 ARG A O 1
ATOM 1189 N N . TRP A 1 146 ? 2.495 8.677 -0.230 1.00 95.31 146 TRP A N 1
ATOM 1190 C CA . TRP A 1 146 ? 2.159 10.036 -0.628 1.00 95.31 146 TRP A CA 1
ATOM 1191 C C . TRP A 1 146 ? 1.921 10.151 -2.145 1.00 95.31 146 TRP A C 1
ATOM 1193 O O . TRP A 1 146 ? 2.412 9.342 -2.945 1.00 95.31 146 TRP A O 1
ATOM 1203 N N . ILE A 1 147 ? 1.196 11.186 -2.572 1.00 96.06 147 ILE A N 1
ATOM 1204 C CA . ILE A 1 147 ? 0.924 11.411 -3.994 1.00 96.06 147 ILE A CA 1
ATOM 1205 C C . ILE A 1 147 ? 2.138 12.054 -4.653 1.00 96.06 147 ILE A C 1
ATOM 1207 O O . ILE A 1 147 ? 2.628 13.098 -4.221 1.00 96.06 147 ILE A O 1
ATOM 1211 N N . SER A 1 148 ? 2.632 11.429 -5.722 1.00 94.94 148 SER A N 1
ATOM 1212 C CA . SER A 1 148 ? 3.711 12.010 -6.518 1.00 94.94 148 SER A CA 1
ATOM 1213 C C . SER A 1 148 ? 3.255 13.323 -7.162 1.00 94.94 148 SER A C 1
ATOM 1215 O O . SER A 1 148 ? 2.166 13.385 -7.729 1.00 94.94 148 SER A O 1
ATOM 1217 N N . LYS A 1 149 ? 4.154 14.317 -7.227 1.00 93.00 149 LYS A N 1
ATOM 1218 C CA . LYS A 1 149 ? 3.962 15.568 -7.991 1.00 93.00 149 LYS A CA 1
ATOM 1219 C C . LYS A 1 149 ? 3.661 15.336 -9.480 1.00 93.00 149 LYS A C 1
ATOM 1221 O O . LYS A 1 149 ? 3.107 16.203 -10.146 1.00 93.00 149 LYS A O 1
ATOM 1226 N N . LYS A 1 150 ? 4.050 14.176 -10.021 1.00 93.38 150 LYS A N 1
ATOM 1227 C CA . LYS A 1 150 ? 3.801 13.754 -11.410 1.00 93.38 150 LYS A CA 1
ATOM 1228 C C . LYS A 1 150 ? 2.492 12.981 -11.570 1.00 93.38 150 LYS A C 1
ATOM 1230 O O . LYS A 1 150 ? 2.162 12.565 -12.679 1.00 93.38 150 LYS A O 1
ATOM 1235 N N . SER A 1 151 ? 1.764 12.745 -10.482 1.00 96.19 151 SER A N 1
ATOM 1236 C CA . SER A 1 151 ? 0.515 12.002 -10.519 1.00 96.19 151 SER A CA 1
ATOM 1237 C C . SER A 1 151 ? -0.552 12.756 -11.324 1.00 96.19 151 SER A C 1
ATOM 1239 O O . SER A 1 151 ? -0.781 13.944 -11.076 1.00 96.19 151 SER A O 1
ATOM 1241 N N . PRO A 1 152 ? -1.281 12.088 -12.238 1.00 96.69 152 PRO A N 1
ATOM 1242 C CA . PRO A 1 152 ? -2.434 12.684 -12.909 1.00 96.69 152 PRO A CA 1
ATOM 1243 C C . PRO A 1 152 ? -3.543 13.101 -11.931 1.00 96.69 152 PRO A C 1
ATOM 1245 O O . PRO A 1 152 ? -4.412 13.888 -12.307 1.00 96.69 152 PRO A O 1
ATOM 1248 N N . TYR A 1 153 ? -3.520 12.631 -10.678 1.00 97.69 153 TYR A N 1
ATOM 1249 C CA . TYR A 1 153 ? -4.487 13.037 -9.660 1.00 97.69 153 TYR A CA 1
ATOM 1250 C C . TYR A 1 153 ? -4.455 14.536 -9.350 1.00 97.69 153 TYR A C 1
ATOM 1252 O O . TYR A 1 153 ? -5.513 15.087 -9.059 1.00 97.69 153 TYR A O 1
ATOM 1260 N N . HIS A 1 154 ? -3.320 15.223 -9.528 1.00 97.00 154 HIS A N 1
ATOM 1261 C CA . HIS A 1 154 ? -3.244 16.684 -9.373 1.00 97.00 154 HIS A CA 1
ATOM 1262 C C . HIS A 1 154 ? -4.157 17.451 -10.340 1.00 97.00 154 HIS A C 1
ATOM 1264 O O . HIS A 1 154 ? -4.548 18.574 -10.047 1.00 97.00 154 HIS A O 1
ATOM 1270 N N . LYS A 1 155 ? -4.528 16.851 -11.480 1.00 97.38 155 LYS A N 1
ATOM 1271 C CA . LYS A 1 155 ? -5.466 17.458 -12.439 1.00 97.38 155 LYS A CA 1
ATOM 1272 C C . LYS A 1 155 ? -6.934 17.216 -12.080 1.00 97.38 155 LYS A C 1
ATOM 1274 O O . LYS A 1 155 ? -7.810 17.845 -12.660 1.00 97.38 155 LYS A O 1
ATOM 1279 N N . ARG A 1 156 ? -7.213 16.265 -11.183 1.00 97.81 156 ARG A N 1
ATOM 1280 C CA . ARG A 1 156 ? -8.568 15.771 -10.881 1.00 97.81 156 ARG A CA 1
ATOM 1281 C C . ARG A 1 156 ? -9.040 16.134 -9.476 1.00 97.81 156 ARG A C 1
ATOM 1283 O O . ARG A 1 156 ? -10.241 16.273 -9.266 1.00 97.81 156 ARG A O 1
ATOM 1290 N N . TYR A 1 157 ? -8.111 16.267 -8.534 1.00 98.38 157 TYR A N 1
ATOM 1291 C CA . TYR A 1 157 ? -8.398 16.415 -7.113 1.00 98.38 157 TYR A CA 1
ATOM 1292 C C . TYR A 1 157 ? -7.525 17.494 -6.484 1.00 98.38 157 TYR A C 1
ATOM 1294 O O . TYR A 1 157 ? -6.374 17.693 -6.880 1.00 98.38 157 TYR A O 1
ATOM 1302 N N . LYS A 1 158 ? -8.051 18.152 -5.448 1.00 98.12 158 LYS A N 1
ATOM 1303 C CA . LYS A 1 158 ? -7.255 19.055 -4.612 1.00 98.12 158 LYS A CA 1
ATOM 1304 C C . LYS A 1 158 ? -6.243 18.257 -3.780 1.00 98.12 158 LYS A C 1
ATOM 1306 O O . LYS A 1 158 ? -6.609 17.488 -2.890 1.00 98.12 158 LYS A O 1
ATOM 1311 N N . ILE A 1 159 ? -4.963 18.485 -4.056 1.00 96.38 159 ILE A N 1
ATOM 1312 C CA . ILE A 1 159 ? -3.824 17.912 -3.332 1.00 96.38 159 ILE A CA 1
ATOM 1313 C C . ILE A 1 159 ? -2.953 19.069 -2.836 1.00 96.38 159 ILE A C 1
ATOM 1315 O O . ILE A 1 159 ? -2.557 19.920 -3.632 1.00 96.38 159 ILE A O 1
ATOM 1319 N N . ILE A 1 160 ? -2.667 19.111 -1.533 1.00 93.31 160 ILE A N 1
ATOM 1320 C CA . ILE A 1 160 ? -1.775 20.096 -0.909 1.00 93.31 160 ILE A CA 1
ATOM 1321 C C . ILE A 1 160 ? -0.438 19.415 -0.633 1.00 93.31 160 ILE A C 1
ATOM 1323 O O . ILE A 1 160 ? -0.359 18.458 0.136 1.00 93.31 160 ILE A O 1
ATOM 1327 N N . GLY A 1 161 ? 0.622 19.898 -1.284 1.00 90.06 161 GLY A N 1
ATOM 1328 C CA . GLY A 1 161 ? 1.928 19.247 -1.243 1.00 90.06 161 GLY A CA 1
ATOM 1329 C C . GLY A 1 161 ? 1.840 17.835 -1.818 1.00 90.06 161 GLY A C 1
ATOM 1330 O O . GLY A 1 161 ? 1.703 17.667 -3.028 1.00 90.06 161 GLY A O 1
ATOM 1331 N N . VAL A 1 162 ? 1.897 16.837 -0.940 1.00 91.56 162 VAL A N 1
ATOM 1332 C CA . VAL A 1 162 ? 1.803 15.412 -1.288 1.00 91.56 162 VAL A CA 1
ATOM 1333 C C . VAL A 1 162 ? 0.519 14.742 -0.779 1.00 91.56 162 VAL A C 1
ATOM 1335 O O . VAL A 1 162 ? 0.325 13.543 -0.989 1.00 91.56 162 VAL A O 1
ATOM 1338 N N . ALA A 1 163 ? -0.354 15.513 -0.120 1.00 94.25 163 ALA A N 1
ATOM 1339 C CA . ALA A 1 163 ? -1.535 15.025 0.578 1.00 94.25 163 ALA A CA 1
ATOM 1340 C C . ALA A 1 163 ? -2.847 15.392 -0.137 1.00 94.25 163 ALA A C 1
ATOM 1342 O O . ALA A 1 163 ? -3.137 16.579 -0.324 1.00 94.25 163 ALA A O 1
ATOM 1343 N N . PRO A 1 164 ? -3.668 14.408 -0.547 1.00 95.44 164 PRO A N 1
ATOM 1344 C CA . PRO A 1 164 ? -5.005 14.658 -1.056 1.00 95.44 164 PRO A CA 1
ATOM 1345 C C . PRO A 1 164 ? -5.910 15.127 0.081 1.00 95.44 164 PRO A C 1
ATOM 1347 O O . PRO A 1 164 ? -6.117 14.432 1.072 1.00 95.44 164 PRO A O 1
ATOM 1350 N N . VAL A 1 165 ? -6.472 16.320 -0.089 1.00 97.12 165 VAL A N 1
ATOM 1351 C CA . VAL A 1 165 ? -7.424 16.924 0.859 1.00 97.12 165 VAL A CA 1
ATOM 1352 C C . VAL A 1 165 ? -8.839 16.987 0.286 1.00 97.12 165 VAL A C 1
ATOM 1354 O O . VAL A 1 165 ? -9.770 17.395 0.968 1.00 97.12 165 VAL A O 1
ATOM 1357 N N . ASP A 1 166 ? -9.004 16.607 -0.982 1.00 98.19 166 ASP A N 1
ATOM 1358 C CA . ASP A 1 166 ? -10.296 16.501 -1.654 1.00 98.19 166 ASP A CA 1
ATOM 1359 C C . ASP A 1 166 ? -11.009 15.201 -1.246 1.00 98.19 166 ASP A C 1
ATOM 1361 O O . ASP A 1 166 ? -10.504 14.117 -1.559 1.00 98.19 166 ASP A O 1
ATOM 1365 N N . PRO A 1 167 ? -12.198 15.261 -0.622 1.00 98.06 167 PRO A N 1
ATOM 1366 C CA . PRO A 1 167 ? -12.964 14.063 -0.280 1.00 98.06 167 PRO A CA 1
ATOM 1367 C C . PRO A 1 167 ? -13.272 13.167 -1.487 1.00 98.06 167 PRO A C 1
ATOM 1369 O O . PRO A 1 167 ? -13.370 11.952 -1.345 1.00 98.06 167 PRO A O 1
ATOM 1372 N N . ARG A 1 168 ? -13.361 13.726 -2.704 1.00 98.44 168 ARG A N 1
ATOM 1373 C CA . ARG A 1 168 ? -13.619 12.941 -3.924 1.00 98.44 168 ARG A CA 1
ATOM 1374 C C . ARG A 1 168 ? -12.462 12.010 -4.281 1.00 98.44 168 ARG A C 1
ATOM 1376 O O . ARG A 1 168 ? -12.702 10.983 -4.913 1.00 98.44 168 ARG A O 1
ATOM 1383 N N . TYR A 1 169 ? -11.227 12.349 -3.898 1.00 98.06 169 TYR A N 1
ATOM 1384 C CA . TYR A 1 169 ? -10.094 11.432 -4.033 1.00 98.06 169 TYR A CA 1
ATOM 1385 C C . TYR A 1 169 ? -10.303 10.222 -3.124 1.00 98.06 169 TYR A C 1
ATOM 1387 O O . TYR A 1 169 ? -10.246 9.087 -3.587 1.00 98.06 169 TYR A O 1
ATOM 1395 N N . TRP A 1 170 ? -10.610 10.474 -1.851 1.00 97.56 170 TRP A N 1
ATOM 1396 C CA . TRP A 1 170 ? -10.797 9.428 -0.852 1.00 97.56 170 TRP A CA 1
ATOM 1397 C C . TRP A 1 170 ? -11.985 8.529 -1.173 1.00 97.56 170 TRP A C 1
ATOM 1399 O O . TRP A 1 170 ? -11.830 7.317 -1.122 1.00 97.56 170 TRP A O 1
ATOM 1409 N N . ASN A 1 171 ? -13.112 9.087 -1.619 1.00 98.44 171 ASN A N 1
ATOM 1410 C CA . ASN A 1 171 ? -14.254 8.290 -2.073 1.00 98.44 171 ASN A CA 1
ATOM 1411 C C . ASN A 1 171 ? -13.892 7.412 -3.277 1.00 98.44 171 ASN A C 1
ATOM 1413 O O . ASN A 1 171 ? -14.261 6.242 -3.314 1.00 98.44 171 ASN A O 1
ATOM 1417 N N . HIS A 1 172 ? -13.143 7.944 -4.249 1.00 98.19 172 HIS A N 1
ATOM 1418 C CA . HIS A 1 172 ? -12.695 7.168 -5.406 1.00 98.19 172 HIS A CA 1
ATOM 1419 C C . HIS A 1 172 ? -11.766 6.018 -4.997 1.00 98.19 172 HIS A C 1
ATOM 1421 O O . HIS A 1 172 ? -11.973 4.889 -5.438 1.00 98.19 172 HIS A O 1
ATOM 1427 N N . ILE A 1 173 ? -10.773 6.279 -4.141 1.00 98.00 173 ILE A N 1
ATOM 1428 C CA . ILE A 1 173 ? -9.869 5.233 -3.655 1.00 98.00 173 ILE A CA 1
ATOM 1429 C C . ILE A 1 173 ? -10.622 4.207 -2.809 1.00 98.00 173 ILE A C 1
ATOM 1431 O O . ILE A 1 173 ? -10.494 3.017 -3.069 1.00 98.00 173 ILE A O 1
ATOM 1435 N N . ALA A 1 174 ? -11.445 4.644 -1.856 1.00 98.25 174 ALA A N 1
ATOM 1436 C CA . ALA A 1 174 ? -12.226 3.757 -1.001 1.00 98.25 174 ALA A CA 1
ATOM 1437 C C . ALA A 1 174 ? -13.173 2.862 -1.812 1.00 98.25 174 ALA A C 1
ATOM 1439 O O . ALA A 1 174 ? -13.239 1.671 -1.538 1.00 98.25 174 ALA A O 1
ATOM 1440 N N . THR A 1 175 ? -13.829 3.401 -2.848 1.00 98.56 175 THR A N 1
ATOM 1441 C CA . THR A 1 175 ? -14.678 2.611 -3.760 1.00 98.56 175 THR A CA 1
ATOM 1442 C C . THR A 1 175 ? -13.858 1.529 -4.459 1.00 98.56 175 THR A C 1
ATOM 1444 O O . THR A 1 175 ? -14.206 0.358 -4.394 1.00 98.56 175 THR A O 1
ATOM 1447 N N . TYR A 1 176 ? -12.715 1.891 -5.057 1.00 98.50 176 TYR A N 1
ATOM 1448 C CA . TYR A 1 176 ? -11.840 0.908 -5.700 1.00 98.50 176 TYR A CA 1
ATOM 1449 C C . TYR A 1 176 ? -11.376 -0.183 -4.721 1.00 98.50 176 TYR A C 1
ATOM 1451 O O . TYR A 1 176 ? -11.375 -1.358 -5.075 1.00 98.50 176 TYR A O 1
ATOM 1459 N N . LEU A 1 177 ? -10.973 0.192 -3.506 1.00 98.44 177 LEU A N 1
ATOM 1460 C CA . LEU A 1 177 ? -10.503 -0.749 -2.491 1.00 98.44 177 LEU A CA 1
ATOM 1461 C C . LEU A 1 177 ? -11.618 -1.700 -2.037 1.00 98.44 177 LEU A C 1
ATOM 1463 O O . LEU A 1 177 ? -11.419 -2.914 -2.059 1.00 98.44 177 LEU A O 1
ATOM 1467 N N . HIS A 1 178 ? -12.789 -1.154 -1.709 1.00 97.50 178 HIS A N 1
ATOM 1468 C CA . HIS A 1 178 ? -13.978 -1.915 -1.333 1.00 97.50 178 HIS A CA 1
ATOM 1469 C C . HIS A 1 178 ? -14.368 -2.923 -2.423 1.00 97.50 178 HIS A C 1
ATOM 1471 O O . HIS A 1 178 ? -14.483 -4.116 -2.154 1.00 97.50 178 HIS A O 1
ATOM 1477 N N . ASP A 1 179 ? -14.465 -2.470 -3.675 1.00 97.62 179 ASP A N 1
ATOM 1478 C CA . ASP A 1 179 ? -14.857 -3.313 -4.812 1.00 97.62 179 ASP A CA 1
ATOM 1479 C C . ASP A 1 179 ? -13.820 -4.404 -5.139 1.00 97.62 179 ASP A C 1
ATOM 1481 O O . ASP A 1 179 ? -14.097 -5.322 -5.908 1.00 97.62 179 ASP A O 1
ATOM 1485 N N . ASN A 1 180 ? -12.612 -4.314 -4.573 1.00 97.44 180 ASN A N 1
ATOM 1486 C CA . ASN A 1 180 ? -11.533 -5.286 -4.747 1.00 97.44 180 ASN A CA 1
ATOM 1487 C C . ASN A 1 180 ? -11.221 -6.082 -3.463 1.00 97.44 180 ASN A C 1
ATOM 1489 O O . ASN A 1 180 ? -10.150 -6.685 -3.387 1.00 97.44 180 ASN A O 1
ATOM 1493 N N . GLY A 1 181 ? -12.130 -6.095 -2.480 1.00 94.12 181 GLY A N 1
ATOM 1494 C CA . GLY A 1 181 ? -12.027 -6.950 -1.288 1.00 94.12 181 GLY A CA 1
ATOM 1495 C C . GLY A 1 181 ? -11.001 -6.489 -0.247 1.00 94.12 181 GLY A C 1
ATOM 1496 O O . GLY A 1 181 ? -10.553 -7.277 0.585 1.00 94.12 181 GLY A O 1
ATOM 1497 N N . VAL A 1 182 ? -10.586 -5.222 -0.286 1.00 97.75 182 VAL A N 1
ATOM 1498 C CA . VAL A 1 182 ? -9.624 -4.683 0.681 1.00 97.75 182 VAL A CA 1
ATOM 1499 C C . VAL A 1 182 ? -10.325 -4.316 1.984 1.00 97.75 182 VAL A C 1
ATOM 1501 O O . VAL A 1 182 ? -11.263 -3.525 1.998 1.00 97.75 182 VAL A O 1
ATOM 1504 N N . GLU A 1 183 ? -9.799 -4.842 3.085 1.00 96.19 183 GLU A N 1
ATOM 1505 C CA . GLU A 1 183 ? -10.316 -4.653 4.442 1.00 96.19 183 GLU A CA 1
ATOM 1506 C C . GLU A 1 183 ? -9.727 -3.409 5.111 1.00 96.19 183 GLU A C 1
ATOM 1508 O O . GLU A 1 183 ? -10.386 -2.719 5.885 1.00 96.19 183 GLU A O 1
ATOM 1513 N N . THR A 1 184 ? -8.449 -3.117 4.865 1.00 96.69 184 THR A N 1
ATOM 1514 C CA . THR A 1 184 ? -7.756 -2.020 5.551 1.00 96.69 184 THR A CA 1
ATOM 1515 C C . THR A 1 184 ? -6.799 -1.293 4.620 1.00 96.69 184 THR A C 1
ATOM 1517 O O . THR A 1 184 ? -6.056 -1.895 3.847 1.00 96.69 184 THR A O 1
ATOM 1520 N N . TYR A 1 185 ? -6.804 0.032 4.732 1.00 96.88 185 TYR A N 1
ATOM 1521 C CA . TYR A 1 185 ? -5.918 0.936 4.015 1.00 96.88 185 TYR A CA 1
ATOM 1522 C C . TYR A 1 185 ? -4.896 1.553 4.973 1.00 96.88 185 TYR A C 1
ATOM 1524 O O . TYR A 1 185 ? -5.271 2.117 6.002 1.00 96.88 185 TYR A O 1
ATOM 1532 N N . LEU A 1 186 ? -3.617 1.489 4.610 1.00 95.12 186 LEU A N 1
ATOM 1533 C CA . LEU A 1 186 ? -2.517 2.137 5.316 1.00 95.12 186 LEU A CA 1
ATOM 1534 C C . LEU A 1 186 ? -2.008 3.311 4.478 1.00 95.12 186 LEU A C 1
ATOM 1536 O O . LEU A 1 186 ? -1.574 3.127 3.344 1.00 95.12 186 LEU A O 1
ATOM 1540 N N . GLN A 1 187 ? -2.034 4.520 5.040 1.00 94.62 187 GLN A N 1
ATOM 1541 C CA . GLN A 1 187 ? -1.456 5.710 4.415 1.00 94.62 187 GLN A CA 1
ATOM 1542 C C . GLN A 1 187 ? -0.089 6.024 5.017 1.00 94.62 187 GLN A C 1
ATOM 1544 O O . GLN A 1 187 ? 0.004 6.429 6.173 1.00 94.62 187 GLN A O 1
ATOM 1549 N N . ASP A 1 188 ? 0.945 5.942 4.191 1.00 91.31 188 ASP A N 1
ATOM 1550 C CA . ASP A 1 188 ? 2.279 6.437 4.497 1.00 91.31 188 ASP A CA 1
ATOM 1551 C C . ASP A 1 188 ? 2.487 7.809 3.846 1.00 91.31 188 ASP A C 1
ATOM 1553 O O . ASP A 1 188 ? 2.193 8.025 2.663 1.00 91.31 188 ASP A O 1
ATOM 1557 N N . TRP A 1 189 ? 2.991 8.751 4.633 1.00 86.38 189 TRP A N 1
ATOM 1558 C CA . TRP A 1 189 ? 3.313 10.107 4.196 1.00 86.38 189 TRP A CA 1
ATOM 1559 C C . TRP A 1 189 ? 4.806 10.321 3.962 1.00 86.38 189 TRP A C 1
ATOM 1561 O O . TRP A 1 189 ? 5.161 11.366 3.424 1.00 86.38 189 TRP A O 1
ATOM 1571 N N . GLN A 1 190 ? 5.639 9.333 4.314 1.00 72.31 190 GLN A N 1
ATOM 1572 C CA . GLN A 1 190 ? 7.094 9.391 4.379 1.00 72.31 190 GLN A CA 1
ATOM 1573 C C . GLN A 1 190 ? 7.587 10.578 5.220 1.00 72.31 190 GLN A C 1
ATOM 1575 O O . GLN A 1 190 ? 7.583 11.725 4.777 1.00 72.31 190 GLN A O 1
ATOM 1580 N N . SER A 1 191 ? 8.055 10.315 6.441 1.00 53.66 191 SER A N 1
ATOM 1581 C CA . SER A 1 191 ? 8.832 11.312 7.183 1.00 53.66 191 SER A CA 1
ATOM 1582 C C . SER A 1 191 ? 10.273 11.346 6.667 1.00 53.66 191 SER A C 1
ATOM 1584 O O . SER A 1 191 ? 10.807 10.325 6.227 1.00 53.66 191 SER A O 1
ATOM 1586 N N . ALA A 1 192 ? 10.870 12.539 6.688 1.00 44.72 192 ALA A N 1
ATOM 1587 C CA . ALA A 1 192 ? 12.304 12.737 6.485 1.00 44.72 192 ALA A CA 1
ATOM 1588 C C . ALA A 1 192 ? 13.129 11.995 7.544 1.00 44.72 192 ALA A C 1
ATOM 1590 O O . ALA A 1 192 ? 12.619 11.869 8.683 1.00 44.72 192 ALA A O 1
#

Sequence (192 aa):
VITHGINHAYDVWGPALTSLGGKTRPSNEAAPVLRYLGYWTDNGATYYYHFKPKLGYAGTILAEKRHLRARHIPIHYLELDSWWYRKDSTNYLGKKARPMLPKYEHQDWAKFGGVTHYTASRHLFPKGLEAFDRQAGMPLVVHGRWISKKSPYHKRYKIIGVAPVDPRYWNHIATYLHDNGVETYLQDWQSA

Secondary structure (DSSP, 8-state):
--SSSHHHHHHHHHHHHHHHTTPPPPPTTSSHHHHS--B--STTSTTSS---GGGHHHHHHHHHHHHHHHTT-----EEE-TTSEEE-SB-TTSPBPPPSSGGGTTSGGGS-S-EEEEEE-TTT-TT-HHHHHHHHTS-EEEEEPPBPTT-GGGGTS-EETTEE--HHHHHHHHHHHHHTTEEEEEE-----

Radius of gyration: 18.47 Å; chains: 1; bounding box: 34×46×50 Å

Foldseek 3Di:
DPDPDPVRCCVVVVVVVCVVVVHDDDDCPPALVSPFAAEELDDPDPNVVDADVVLASLRRVLVVVVVCVVVVNDHFEYEDEQLFAFFDQAALVRHGHDFCDPVCNVGRSRHDYAHQDLFGDCVRVVPGLLVSCVSSVHAYEYEHEFHDPNHPVVVVADADSRRTPGVVVVVVNVVNCVVSRHRHYHYHHDDD

=== Feature glossary ===
The features inter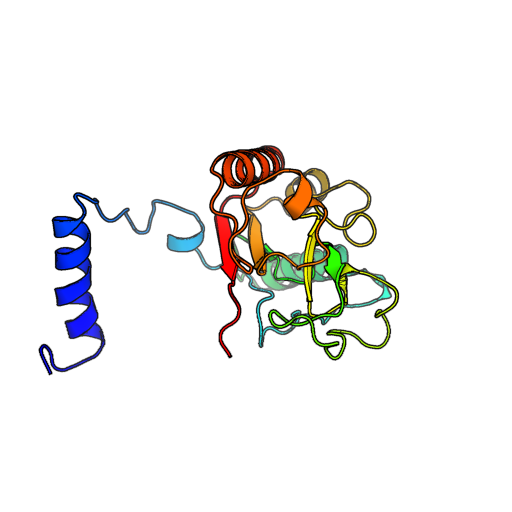leaved in this record are:

— What the protein is —

Sequence gives the chain of amino acids in standard one-letter code (A=alanine, C=cysteine, …, Y=tyrosine), read N→C. It is the only feature that is directly encoded by the gene; all structural features are derived from the folded form of this sequence.

Database cross-references. InterPro integrates a dozen domain/family signature databases into unified entries with residue-range hits. GO terms attach function/process/location labels with evidence codes. CATH codes position the fold in a four-level structural taxonomy. Organism is the NCBI-taxonomy species name.

— Where its atoms are —

Atomic coordinates in PDBx/mmCIF format — the same representation the Protein Data Bank distributes. Each line of the _atom_site loop places one backbone atom in Cartesian space (units: ångströms, origin: arbitrary).

The six renders are orthographic views along the three Cartesian axes in both directions. Representation (cartoon, sticks, or surface) and color scheme (sequence-rainbow or by-chain) vary across proteins so the training set covers all the common visualization conventions.

— Local backbone conformation —

Eight-state secondary structure (DSSP): H is the canonical α-helix, G the tighter 3₁₀-helix, I the wider π-helix; E/B are β-structure, T and S are turns and bends, and '-' is everything else. DSSP derives these from the pattern of main-chain N–H···O=C hydrogen bonds, not from the sequence.

P-SEA three-state annotation labels each residue as helix, strand, or coil based purely on the geometry of the Cα trace. It serves as a fallback when the full backbone (and thus DSSP) is unavailable.

The φ/ψ torsion pair specifies the backbone conformation at each residue. φ rotates about the N–Cα bond, ψ about the Cα–C bond. Steric clashes forbid most of the (φ, ψ) plane — the allowed regions (α-helix basin, β-sheet basin, left-handed helix) are the Ramachandran-allowed regions.

— Global shape and packing —

The geometric summary reports three shape descriptors. Rg (radius of gyration) measures how spread out the Cα atoms are about their centre of mass; compact globular proteins have small Rg, elongated or unfolded ones large. Cα contacts (<8 Å, |i−j|>4) count long-range residue pairs in spatial proximity — high for tightly packed folds, near zero for rods or random coil. The bounding-box extents give the protein's footprint along x, y, z in Å.

Solvent-accessible surface area (SASA) is the area in Å² traced out by the centre of a 1.4 Å probe sphere (a water molecule) rolled over the protein's van der Waals surface (Shrake–Rupley / Lee–Richards construction). Buried residues have near-zero SASA; fully exposed residues can exceed 200 Å². The total SASA scales roughly with the number of surface residues.

The contact map is a binary N×N matrix image: pixel (i, j) is dark where Cα_i and Cα_j are within 8 Å and |i−j|>4. Because the |i−j|>4 filter removes local helical contacts, off-diagonal stripes parallel to the main diagonal indicate parallel β-sheets; stripes perpendicular to it indicate antiparallel β-sheets. The Ramachandran plot scatters every residue's (φ, ψ) pair against the sterically allowed regions. The PAE heatmap renders the predicted-aligned-error matrix.

— Structural neighborhood —

3Di is Foldseek's structural alphabet. Each residue is assigned one of twenty discrete states based on how its Cα sits relative to its spatial (not sequential) neighbors. Aligning 3Di strings finds structural homologs roughly as well as full 3D superposition, but orders of magnitude faster.

Nearest PDB neighbors are the top structural matches found by Foldseek when searching this structure against the entire Protein Data Bank. Each hit reports a TM-score (0 to 1; >0.5 almost always implies the same fold) and an E-value. These are *structural* homologs — they may share no detectable sequence similarity.

— Confidence and disorder —

For AlphaFold models, the B-factor field carries pLDDT — the model's own estimate of local accuracy on a 0–100 scale. Regions with pLDDT<50 should be treated as essentially unmodeled; they often correspond to intrinsically disordered segments.

Crystallographic B-factors measure how much each atom's electron density is smeared out, in Å². They rise in mobile loops and surface residues and fall in the buried interior. In AlphaFold models this column is repurposed to hold pLDDT instead.

Predicted aligned error is AlphaFold's pairwise confidence. Unlike pLDDT (per-residue), PAE is per-residue-pair and captures whether two parts of the structure are correctly placed relative to each other. Units are ångströms of expected positional error.